Protein AF-A0A2D4IGM3-F1 (afdb_monomer_lite)

Foldseek 3Di:
DVVVVVVVVLVVLVVVCVVVVNDDPPVVPDDDPDPVVVVVVVVVVVVVVVVVVVVVVVVVVVVVVVVVVVVVVVVVVVVVVVVVVVVVVVVVVVCVDPDPPPVVVVVVVVVVVVVVVVVCVVCVVVVVVVVCVVVPVPPVDDPACLPPDDDDDPVLVVVCVVCVVVDPQDDCDDPNGGDVVSVVVSVVVVVVVVVVVVVVCVVVPDPPPPVVVVVVVVVVVVVVVVVVVVVCCCVPPVVVVVVVVVVVVVVVVQVVCCVPPVDGPVVCVVDPDVVDNDDPDDDPDDPPPDDPVVVCVDPCVVDPPDDPCPVVVPDDDDDPDDDDDDDDDDDDDDDDDDDDDDDDDDDDDDDDDDD

Structure (mmCIF, N/CA/C/O backbone):
data_AF-A0A2D4IGM3-F1
#
_entry.id   AF-A0A2D4IGM3-F1
#
loop_
_atom_site.group_PDB
_atom_site.id
_atom_site.type_symbol
_atom_site.label_atom_id
_atom_site.label_alt_id
_atom_site.label_comp_id
_atom_site.label_asym_id
_atom_site.label_entity_id
_atom_site.label_seq_id
_atom_site.pdbx_PDB_ins_code
_atom_site.Cartn_x
_atom_site.Cartn_y
_atom_site.Cartn_z
_atom_site.occupancy
_atom_site.B_iso_or_equiv
_atom_site.auth_seq_id
_atom_site.auth_comp_id
_atom_site.auth_asym_id
_atom_site.auth_atom_id
_atom_site.pdbx_PDB_model_num
ATOM 1 N N . MET A 1 1 ? -14.085 9.823 -35.226 1.00 62.06 1 MET A N 1
ATOM 2 C CA . MET A 1 1 ? -13.938 8.533 -34.509 1.00 62.06 1 MET A CA 1
ATOM 3 C C . MET A 1 1 ? -14.774 8.436 -33.231 1.00 62.06 1 MET A C 1
ATOM 5 O O . MET A 1 1 ? -15.522 7.478 -33.112 1.00 62.06 1 MET A O 1
ATOM 9 N N . PHE A 1 2 ? -14.721 9.407 -32.307 1.00 64.81 2 PHE A N 1
ATOM 10 C CA . PHE A 1 2 ? -15.458 9.357 -31.026 1.00 64.81 2 PHE A CA 1
ATOM 11 C C . PHE A 1 2 ? -16.975 9.109 -31.161 1.00 64.81 2 PHE A C 1
ATOM 13 O O . PHE A 1 2 ? -17.530 8.273 -30.458 1.00 64.81 2 PHE A O 1
ATOM 20 N N . HIS A 1 3 ? -17.645 9.767 -32.114 1.00 68.12 3 HIS A N 1
ATOM 21 C CA . HIS A 1 3 ? -19.082 9.565 -32.355 1.00 68.12 3 HIS A CA 1
ATOM 22 C C . HIS A 1 3 ? -19.428 8.153 -32.844 1.00 68.12 3 HIS A C 1
ATOM 24 O O . HIS A 1 3 ? -20.455 7.606 -32.454 1.00 68.12 3 HIS A O 1
ATOM 30 N N . PHE A 1 4 ? -18.551 7.551 -33.650 1.00 73.69 4 PHE A N 1
ATOM 31 C CA . PHE A 1 4 ? -18.719 6.184 -34.133 1.00 73.69 4 PHE A CA 1
ATOM 32 C C . PHE A 1 4 ? -18.502 5.173 -33.002 1.00 73.69 4 PHE A C 1
ATOM 34 O O . PHE A 1 4 ? -19.352 4.318 -32.781 1.00 73.69 4 PHE A O 1
ATOM 41 N N . ALA A 1 5 ? -17.435 5.336 -32.212 1.00 76.62 5 ALA A N 1
ATOM 42 C CA . ALA A 1 5 ? -17.184 4.504 -31.035 1.00 76.62 5 ALA A CA 1
ATOM 43 C C . ALA A 1 5 ? -18.335 4.592 -30.016 1.00 76.62 5 ALA A C 1
ATOM 45 O O . ALA A 1 5 ? -18.823 3.568 -29.545 1.00 76.62 5 ALA A O 1
ATOM 46 N N . ARG A 1 6 ? -18.842 5.803 -29.745 1.00 76.31 6 ARG A N 1
ATOM 47 C CA . ARG A 1 6 ? -20.019 6.015 -28.891 1.00 76.31 6 ARG A CA 1
ATOM 48 C C . ARG A 1 6 ? -21.252 5.300 -29.440 1.00 76.31 6 ARG A C 1
ATOM 50 O O . ARG A 1 6 ? -21.961 4.664 -28.671 1.00 76.31 6 ARG A O 1
ATOM 57 N N . TYR A 1 7 ? -21.510 5.393 -30.744 1.00 79.81 7 TYR A N 1
ATOM 58 C CA . TYR A 1 7 ? -22.647 4.721 -31.373 1.00 79.81 7 TYR A CA 1
ATOM 59 C C . TYR A 1 7 ? -22.551 3.194 -31.253 1.00 79.81 7 TYR A C 1
ATOM 61 O O . TYR A 1 7 ? -23.528 2.550 -30.880 1.00 79.81 7 TYR A O 1
ATOM 69 N N . VAL A 1 8 ? -21.369 2.622 -31.502 1.00 82.62 8 VAL A N 1
ATOM 70 C CA . VAL A 1 8 ? -21.124 1.176 -31.391 1.00 82.62 8 VAL A CA 1
ATOM 71 C C . VAL A 1 8 ? -21.308 0.695 -29.949 1.00 82.62 8 VAL A C 1
ATOM 73 O O . VAL A 1 8 ? -22.066 -0.244 -29.722 1.00 82.62 8 VAL A O 1
ATOM 76 N N . ILE A 1 9 ? -20.707 1.378 -28.968 1.00 79.56 9 ILE A N 1
ATOM 77 C CA . ILE A 1 9 ? -20.848 1.042 -27.539 1.00 79.56 9 ILE A CA 1
ATOM 78 C C . ILE A 1 9 ? -22.314 1.134 -27.101 1.00 79.56 9 ILE A C 1
ATOM 80 O O . ILE A 1 9 ? -22.830 0.234 -26.447 1.00 79.56 9 ILE A O 1
ATOM 84 N N . MET A 1 10 ? -23.018 2.191 -27.508 1.00 74.94 10 MET A N 1
ATOM 85 C CA . MET A 1 10 ? -24.421 2.392 -27.146 1.00 74.94 10 MET A CA 1
ATOM 86 C C . MET A 1 10 ? -25.341 1.346 -27.789 1.00 74.94 10 MET A C 1
ATOM 88 O O . MET A 1 10 ? -26.330 0.939 -27.182 1.00 74.94 10 MET A O 1
ATOM 92 N N . ARG A 1 11 ? -24.994 0.858 -28.988 1.00 77.94 11 ARG A N 1
ATOM 93 C CA . ARG A 1 11 ? -25.689 -0.255 -29.642 1.00 77.94 11 ARG A CA 1
ATOM 94 C C . ARG A 1 11 ? -25.462 -1.574 -28.904 1.00 77.94 11 ARG A C 1
ATOM 96 O O . ARG A 1 11 ? -26.433 -2.292 -28.709 1.00 77.94 11 ARG A O 1
ATOM 103 N N . HIS A 1 12 ? -24.238 -1.860 -28.456 1.00 77.75 12 HIS A N 1
ATOM 104 C CA . HIS A 1 12 ? -23.947 -3.056 -27.655 1.00 77.75 12 HIS A CA 1
ATOM 105 C C . HIS A 1 12 ? -24.696 -3.044 -26.321 1.00 77.75 12 HIS A C 1
ATOM 107 O O . HIS A 1 12 ? -25.452 -3.968 -26.047 1.00 77.75 12 HIS A O 1
ATOM 113 N N . ILE A 1 13 ? -24.620 -1.940 -25.571 1.00 72.94 13 ILE A N 1
ATOM 114 C CA . ILE A 1 13 ? -25.338 -1.790 -24.294 1.00 72.94 13 ILE A CA 1
ATOM 115 C C . ILE A 1 13 ? -26.852 -1.972 -24.481 1.00 72.94 13 ILE A C 1
ATOM 117 O O . ILE A 1 13 ? -27.499 -2.603 -23.652 1.00 72.94 13 ILE A O 1
ATOM 121 N N . LYS A 1 14 ? -27.422 -1.452 -25.578 1.00 71.38 14 LYS A N 1
ATOM 122 C CA . LYS A 1 14 ? -28.852 -1.599 -25.887 1.00 71.38 14 LYS A CA 1
ATOM 123 C C . LYS A 1 14 ? -29.249 -3.045 -26.205 1.00 71.38 14 LYS A C 1
ATOM 125 O O . LYS A 1 14 ? -30.362 -3.446 -25.878 1.00 71.38 14 LYS A O 1
ATOM 130 N N . VAL A 1 15 ? -28.372 -3.808 -26.858 1.00 74.12 15 VAL A N 1
ATOM 131 C CA . VAL A 1 15 ? -28.602 -5.226 -27.179 1.00 74.12 15 VAL A CA 1
ATOM 132 C C . VAL A 1 15 ? -28.498 -6.078 -25.911 1.00 74.12 15 VAL A C 1
ATOM 134 O O . VAL A 1 15 ? -29.391 -6.882 -25.650 1.00 74.12 15 VAL A O 1
ATOM 137 N N . ASP A 1 16 ? -27.490 -5.826 -25.076 1.00 68.19 16 ASP A N 1
ATOM 138 C CA . ASP A 1 16 ? -27.254 -6.574 -23.838 1.00 68.19 16 ASP A CA 1
ATOM 139 C C . ASP A 1 16 ? -28.332 -6.287 -22.775 1.00 68.19 16 ASP A C 1
ATOM 141 O O . ASP A 1 16 ? -28.795 -7.199 -22.087 1.00 68.19 16 ASP A O 1
ATOM 145 N N . SER A 1 17 ? -28.823 -5.042 -22.681 1.00 64.62 17 SER A N 1
ATOM 146 C CA . SER A 1 17 ? -29.914 -4.684 -21.761 1.00 64.62 17 SER A CA 1
ATOM 147 C C . SER A 1 17 ? -31.249 -5.332 -22.136 1.00 64.62 17 SER A C 1
ATOM 149 O O . SER A 1 17 ? -32.031 -5.677 -21.253 1.00 64.62 17 SER A O 1
ATOM 151 N N . LEU A 1 18 ? -31.508 -5.517 -23.440 1.00 60.75 18 LEU A N 1
ATOM 152 C CA . LEU A 1 18 ? -32.734 -6.160 -23.927 1.00 60.75 18 LEU A CA 1
ATOM 153 C C . LEU A 1 18 ? -32.769 -7.656 -23.572 1.00 60.75 18 LEU A C 1
ATOM 155 O O . LEU A 1 18 ? -33.844 -8.198 -23.340 1.00 60.75 18 LEU A O 1
ATOM 159 N N . GLY A 1 19 ? -31.600 -8.307 -23.517 1.00 57.59 19 GLY A N 1
ATOM 160 C CA . GLY A 1 19 ? -31.465 -9.717 -23.140 1.00 57.59 19 GLY A CA 1
ATOM 161 C C . GLY A 1 19 ? -31.467 -9.969 -21.628 1.00 57.59 19 GLY A C 1
ATOM 162 O O . GLY A 1 19 ? -31.901 -11.031 -21.194 1.00 57.59 19 GLY A O 1
ATOM 163 N N . ALA A 1 20 ? -31.019 -9.000 -20.821 1.00 57.50 20 ALA A N 1
ATOM 164 C CA . ALA A 1 20 ? -30.892 -9.135 -19.365 1.00 57.50 20 ALA A CA 1
ATOM 165 C C . ALA A 1 20 ? -32.084 -8.574 -18.557 1.00 57.50 20 ALA A C 1
ATOM 167 O O . ALA A 1 20 ? -32.082 -8.663 -17.331 1.00 57.50 20 ALA A O 1
ATOM 168 N N . GLY A 1 21 ? -33.086 -7.965 -19.207 1.00 51.16 21 GLY A N 1
ATOM 169 C CA . GLY A 1 21 ? -34.250 -7.365 -18.533 1.00 51.16 21 GLY A CA 1
ATOM 170 C C . GLY A 1 21 ? -33.927 -6.132 -17.674 1.00 51.16 21 GLY A C 1
ATOM 171 O O . GLY A 1 21 ? -34.769 -5.677 -16.901 1.00 51.16 21 GLY A O 1
ATOM 172 N N . ILE A 1 22 ? -32.715 -5.581 -17.793 1.00 56.69 22 ILE A N 1
ATOM 173 C CA . ILE A 1 22 ? -32.269 -4.403 -17.045 1.00 56.69 22 ILE A CA 1
ATOM 174 C C . ILE A 1 22 ? -32.778 -3.156 -17.784 1.00 56.69 22 ILE A C 1
ATOM 176 O O . ILE A 1 22 ? -32.460 -2.999 -18.967 1.00 56.69 22 ILE A O 1
ATOM 180 N N . PRO A 1 23 ? -33.539 -2.250 -17.134 1.00 55.09 23 PRO A N 1
ATOM 181 C CA . PRO A 1 23 ? -34.038 -1.041 -17.778 1.00 55.09 23 PRO A CA 1
ATOM 182 C C . PRO A 1 23 ? -32.878 -0.224 -18.347 1.00 55.09 23 PRO A C 1
ATOM 184 O O . PRO A 1 23 ? -32.001 0.238 -17.614 1.00 55.09 23 PRO A O 1
ATOM 187 N N . TYR A 1 24 ? -32.871 -0.050 -19.668 1.00 54.41 24 TYR A N 1
ATOM 188 C CA . TYR A 1 24 ? -31.928 0.831 -20.344 1.00 54.41 24 TYR A CA 1
ATOM 189 C C . TYR A 1 24 ? -32.101 2.251 -19.779 1.00 54.41 24 TYR A C 1
ATOM 191 O O . TYR A 1 24 ? -33.220 2.771 -19.810 1.00 54.41 24 TYR A O 1
ATOM 199 N N . PRO A 1 25 ? -31.049 2.916 -19.267 1.00 56.25 25 PRO A N 1
ATOM 200 C CA . PRO A 1 25 ? -31.191 4.274 -18.776 1.00 56.25 25 PRO A CA 1
ATOM 201 C C . PRO A 1 25 ? -31.368 5.210 -19.973 1.00 56.25 25 PRO A C 1
ATOM 203 O O . PRO A 1 25 ? -30.413 5.684 -20.588 1.00 56.25 25 PRO A O 1
ATOM 206 N N . GLU A 1 26 ? -32.626 5.503 -20.289 1.00 52.06 26 GLU A N 1
ATOM 207 C CA . GLU A 1 26 ? -33.077 6.443 -21.324 1.00 52.06 26 GLU A CA 1
ATOM 208 C C . GLU A 1 26 ? -32.420 7.837 -21.179 1.00 52.06 26 GLU A C 1
ATOM 210 O O . GLU A 1 26 ? -32.240 8.575 -22.150 1.00 52.06 26 GLU A O 1
ATOM 215 N N . ALA A 1 27 ? -31.918 8.138 -19.975 1.00 52.69 27 ALA A N 1
ATOM 216 C CA . ALA A 1 27 ? -31.116 9.308 -19.631 1.00 52.69 27 ALA A CA 1
ATOM 217 C C . ALA A 1 27 ? -29.786 9.450 -20.407 1.00 52.69 27 ALA A C 1
ATOM 219 O O . ALA A 1 27 ? -29.267 10.562 -20.514 1.00 52.69 27 ALA A O 1
ATOM 220 N N . VAL A 1 28 ? -29.221 8.372 -20.971 1.00 53.06 28 VAL A N 1
ATOM 221 C CA . VAL A 1 28 ? -27.950 8.430 -21.733 1.00 53.06 28 VAL A CA 1
ATOM 222 C C . VAL A 1 28 ? -28.138 9.079 -23.116 1.00 53.06 28 VAL A C 1
ATOM 224 O O . VAL A 1 28 ? -27.199 9.654 -23.675 1.00 53.06 28 VAL A O 1
ATOM 227 N N . ASN A 1 29 ? -29.366 9.051 -23.650 1.00 53.03 29 ASN A N 1
ATOM 228 C CA . ASN A 1 29 ? -29.723 9.695 -24.919 1.00 53.03 29 ASN A CA 1
ATOM 229 C C . ASN A 1 29 ? -30.287 11.112 -24.751 1.00 53.03 29 ASN A C 1
ATOM 231 O O . ASN A 1 29 ? -30.294 11.876 -25.717 1.00 53.03 29 ASN A O 1
ATOM 235 N N . SER A 1 30 ? -30.728 11.499 -23.551 1.00 57.22 30 SER A N 1
ATOM 236 C CA . SER A 1 30 ? -31.218 12.856 -23.316 1.00 57.22 30 SER A CA 1
ATOM 237 C C . SER A 1 30 ? -30.049 13.843 -23.278 1.00 57.22 30 SER A C 1
ATOM 239 O O . SER A 1 30 ? -29.277 13.886 -22.318 1.00 57.22 30 SER A O 1
ATOM 241 N N . ARG A 1 31 ? -29.904 14.653 -24.330 1.00 56.91 31 ARG A N 1
ATOM 242 C CA . ARG A 1 31 ? -29.034 15.834 -24.310 1.00 56.91 31 ARG A CA 1
ATOM 243 C C . ARG A 1 31 ? -29.640 16.791 -23.281 1.00 56.91 31 ARG A C 1
ATOM 245 O O . ARG A 1 31 ? -30.765 17.245 -23.474 1.00 56.91 31 ARG A O 1
ATOM 252 N N . SER A 1 32 ? -28.956 17.045 -22.164 1.00 56.88 32 SER A N 1
ATOM 253 C CA . SER A 1 32 ? -29.449 18.051 -21.223 1.00 56.88 32 SER A CA 1
ATOM 254 C C . SER A 1 32 ? -29.457 19.408 -21.933 1.00 56.88 32 SER A C 1
ATOM 256 O O . SER A 1 32 ? -28.454 19.745 -22.565 1.00 56.88 32 SER A O 1
ATOM 258 N N . PRO A 1 33 ? -30.560 20.172 -21.865 1.00 63.84 33 PRO A N 1
ATOM 259 C CA . PRO A 1 33 ? -30.668 21.449 -22.569 1.00 63.84 33 PRO A CA 1
ATOM 260 C C . PRO A 1 33 ? -29.653 22.482 -22.054 1.00 63.84 33 PRO A C 1
ATOM 262 O O . PRO A 1 33 ? -29.264 23.375 -22.796 1.00 63.84 33 PRO A O 1
ATOM 265 N N . ASP A 1 34 ? -29.180 22.314 -20.815 1.00 74.75 34 ASP A N 1
ATOM 266 C CA . ASP A 1 34 ? -28.175 23.159 -20.175 1.00 74.75 34 ASP A CA 1
ATOM 267 C C . ASP A 1 34 ? -26.810 22.448 -20.085 1.00 74.75 34 ASP A C 1
ATOM 269 O O . ASP A 1 34 ? -26.696 21.313 -19.596 1.00 74.75 34 ASP A O 1
ATOM 273 N N . LEU A 1 35 ? -25.770 23.136 -20.565 1.00 78.31 35 LEU A N 1
ATOM 274 C CA . LEU A 1 35 ? -24.373 22.702 -20.542 1.00 78.31 35 LEU A CA 1
ATOM 275 C C . LEU A 1 35 ? -23.869 22.535 -19.102 1.00 78.31 35 LEU A C 1
ATOM 277 O O . LEU A 1 35 ? -23.157 21.573 -18.812 1.00 78.31 35 LEU A O 1
ATOM 281 N N . ASN A 1 36 ? -24.288 23.412 -18.186 1.00 78.31 36 ASN A N 1
ATOM 282 C CA . ASN A 1 36 ? -23.868 23.357 -16.784 1.00 78.31 36 ASN A CA 1
ATOM 283 C C . ASN A 1 36 ? -24.428 22.115 -16.088 1.00 78.31 36 ASN A C 1
ATOM 285 O O . ASN A 1 36 ? -23.708 21.406 -15.382 1.00 78.31 36 ASN A O 1
ATOM 289 N N . MET A 1 37 ? -25.690 21.782 -16.365 1.00 78.56 37 MET A N 1
ATOM 290 C CA . MET A 1 37 ? -26.305 20.554 -15.870 1.00 78.56 37 MET A CA 1
ATOM 291 C C . MET A 1 37 ? -25.628 19.295 -16.441 1.00 78.56 37 MET A C 1
ATOM 293 O O . MET A 1 37 ? -25.507 18.294 -15.731 1.00 78.56 37 MET A O 1
ATOM 297 N N . ALA A 1 38 ? -25.147 19.332 -17.690 1.00 75.81 38 ALA A N 1
ATOM 298 C CA . ALA A 1 38 ? -24.379 18.232 -18.283 1.00 75.81 38 ALA A CA 1
ATOM 299 C C . ALA A 1 38 ? -23.055 18.006 -17.538 1.00 75.81 38 ALA A C 1
ATOM 301 O O . ALA A 1 38 ? -22.726 16.878 -17.169 1.00 75.81 38 ALA A O 1
ATOM 302 N N . VAL A 1 39 ? -22.316 19.091 -17.284 1.00 80.38 39 VAL A N 1
ATOM 303 C CA . VAL A 1 39 ? -21.029 19.055 -16.579 1.00 80.38 39 VAL A CA 1
ATOM 304 C C . VAL A 1 39 ? -21.211 18.558 -15.147 1.00 80.38 39 VAL A C 1
ATOM 306 O O . VAL A 1 39 ? -20.484 17.659 -14.727 1.00 80.38 39 VAL A O 1
ATOM 309 N N . ALA A 1 40 ? -22.222 19.052 -14.428 1.00 82.31 40 ALA A N 1
ATOM 310 C CA . ALA A 1 40 ? -22.529 18.596 -13.074 1.00 82.31 40 ALA A CA 1
ATOM 311 C C . ALA A 1 40 ? -22.865 17.093 -13.036 1.00 82.31 40 ALA A C 1
ATOM 313 O O . ALA A 1 40 ? -22.350 16.361 -12.190 1.00 82.31 40 ALA A O 1
ATOM 314 N N . LYS A 1 41 ? -23.662 16.593 -13.991 1.00 82.06 41 LYS A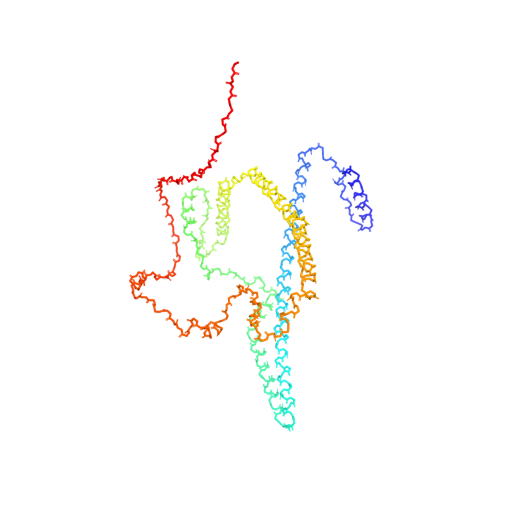 N 1
ATOM 315 C CA . LYS A 1 41 ? -23.964 15.154 -14.110 1.00 82.06 41 LYS A CA 1
ATOM 316 C C . LYS A 1 41 ? -22.708 14.321 -14.376 1.00 82.06 41 LYS A C 1
ATOM 318 O O . LYS A 1 41 ? -22.527 13.287 -13.734 1.00 82.06 41 LYS A O 1
ATOM 323 N N . CYS A 1 42 ? -21.826 14.776 -15.267 1.00 82.06 42 CYS A N 1
ATOM 324 C CA . CYS A 1 42 ? -20.549 14.111 -15.533 1.00 82.06 42 CYS A CA 1
ATOM 325 C C . CYS A 1 42 ? -19.647 14.088 -14.294 1.00 82.06 42 CYS A C 1
ATOM 327 O O . CYS A 1 42 ? -19.087 13.044 -13.975 1.00 82.06 42 CYS A O 1
ATOM 329 N N . GLN A 1 43 ? -19.546 15.195 -13.558 1.00 86.38 43 GLN A N 1
ATOM 330 C CA . GLN A 1 43 ? -18.765 15.258 -12.319 1.00 86.38 43 GLN A CA 1
ATOM 331 C C . GLN A 1 43 ? -19.314 14.309 -11.250 1.00 86.38 43 GLN A C 1
ATOM 333 O O . GLN A 1 43 ? -18.547 13.591 -10.616 1.00 86.38 43 GLN A O 1
ATOM 338 N N . VAL A 1 44 ? -20.637 14.236 -11.081 1.00 90.50 44 VAL A N 1
ATOM 339 C CA . VAL A 1 44 ? -21.264 13.286 -10.148 1.00 90.50 44 VAL A CA 1
ATOM 340 C C . VAL A 1 44 ? -20.995 11.839 -10.566 1.00 90.50 44 VAL A C 1
ATOM 342 O O . VAL A 1 44 ? -20.673 11.012 -9.714 1.00 90.50 44 VAL A O 1
ATOM 345 N N . ALA A 1 45 ? -21.085 11.524 -11.861 1.00 87.56 45 ALA A N 1
ATOM 346 C CA . ALA A 1 45 ? -20.776 10.191 -12.372 1.00 87.56 45 ALA A CA 1
ATOM 347 C C . ALA A 1 45 ? -19.298 9.820 -12.158 1.00 87.56 45 ALA A C 1
ATOM 349 O O . ALA A 1 45 ? -19.013 8.726 -11.676 1.00 87.56 45 ALA A O 1
ATOM 350 N N . LEU A 1 46 ? -18.371 10.744 -12.434 1.00 88.38 46 LEU A N 1
ATOM 351 C CA . LEU A 1 46 ? -16.937 10.558 -12.197 1.00 88.38 46 LEU A CA 1
ATOM 352 C C . LEU A 1 46 ? -16.621 10.375 -10.712 1.00 88.38 46 LEU A C 1
ATOM 354 O O . LEU A 1 46 ? -15.854 9.486 -10.357 1.00 88.38 46 LEU A O 1
ATOM 358 N N . ASN A 1 47 ? -17.248 11.161 -9.837 1.00 92.56 47 ASN A N 1
ATOM 359 C CA . ASN A 1 47 ? -17.067 11.033 -8.393 1.00 92.56 47 ASN A CA 1
ATOM 360 C C . ASN A 1 47 ? -17.586 9.684 -7.881 1.00 92.56 47 ASN A C 1
ATOM 362 O O . ASN A 1 47 ? -16.909 9.035 -7.088 1.00 92.56 47 ASN A O 1
ATOM 366 N N . ARG A 1 48 ? -18.749 9.224 -8.363 1.00 92.44 48 ARG A N 1
ATOM 367 C CA . ARG A 1 48 ? -19.278 7.890 -8.032 1.00 92.44 48 ARG A CA 1
ATOM 368 C C . ARG A 1 48 ? -18.357 6.780 -8.527 1.00 92.44 48 ARG A C 1
ATOM 370 O O . ARG A 1 48 ? -18.061 5.863 -7.771 1.00 92.44 48 ARG A O 1
ATOM 377 N N . PHE A 1 49 ? -17.873 6.888 -9.761 1.00 92.81 49 PHE A N 1
ATOM 378 C CA . PHE A 1 49 ? -16.933 5.927 -10.332 1.00 92.81 49 PHE A CA 1
ATOM 379 C C . PHE A 1 49 ? -15.624 5.871 -9.535 1.00 92.81 49 PHE A C 1
ATOM 381 O O . PHE A 1 49 ? -15.170 4.791 -9.174 1.00 92.81 49 PHE A O 1
ATOM 388 N N . SER A 1 50 ? -15.069 7.029 -9.175 1.00 92.38 50 SER A N 1
ATOM 389 C CA . SER A 1 50 ? -13.871 7.127 -8.336 1.00 92.38 50 SER A CA 1
ATOM 390 C C . SER A 1 50 ? -14.079 6.478 -6.963 1.00 92.38 50 SER A C 1
ATOM 392 O O . SER A 1 50 ? -13.246 5.696 -6.515 1.00 92.38 50 SER A O 1
ATOM 394 N N . GLN A 1 51 ? -15.229 6.711 -6.322 1.00 93.31 51 GLN A N 1
ATOM 395 C CA . GLN A 1 51 ? -15.572 6.060 -5.053 1.00 93.31 51 GLN A CA 1
ATOM 396 C C . GLN A 1 51 ? -15.699 4.537 -5.184 1.00 93.31 51 GLN A C 1
ATOM 398 O O . GLN A 1 51 ? -15.278 3.816 -4.281 1.00 93.31 51 GLN A O 1
ATOM 403 N N . CYS A 1 52 ? -16.275 4.035 -6.280 1.00 92.56 52 CYS A N 1
ATOM 404 C CA . CYS A 1 52 ? -16.335 2.599 -6.555 1.00 92.56 52 CYS A CA 1
ATOM 405 C C . CYS A 1 52 ? -14.930 2.007 -6.706 1.00 92.56 52 CYS A C 1
ATOM 407 O O . CYS A 1 52 ? -14.615 1.045 -6.011 1.00 92.56 52 CYS A O 1
ATOM 409 N N . LEU A 1 53 ? -14.069 2.631 -7.514 1.00 94.25 53 LEU A N 1
ATOM 410 C CA . LEU A 1 53 ? -12.686 2.184 -7.695 1.00 94.25 53 LEU A CA 1
ATOM 411 C C . LEU A 1 53 ? -11.896 2.177 -6.383 1.00 94.25 53 LEU A C 1
ATOM 413 O O . LEU A 1 53 ? -11.183 1.221 -6.108 1.00 94.25 53 LEU A O 1
ATOM 417 N N . GLN A 1 54 ? -12.045 3.204 -5.543 1.00 95.38 54 GLN A N 1
ATOM 418 C CA . GLN A 1 54 ? -11.378 3.256 -4.236 1.00 95.38 54 GLN A CA 1
ATOM 419 C C . GLN A 1 54 ? -11.827 2.123 -3.305 1.00 95.38 54 GLN A C 1
ATOM 421 O O . GLN A 1 54 ? -11.010 1.550 -2.588 1.00 95.38 54 GLN A O 1
ATOM 426 N N . LYS A 1 55 ? -13.124 1.787 -3.309 1.00 94.69 55 LYS A N 1
ATOM 427 C CA . LYS A 1 55 ? -13.648 0.660 -2.524 1.00 94.69 55 LYS A CA 1
ATOM 428 C C . LYS A 1 55 ? -13.118 -0.673 -3.039 1.00 94.69 55 LYS A C 1
ATOM 430 O O . LYS A 1 55 ? -12.745 -1.522 -2.235 1.00 94.69 55 LYS A O 1
ATOM 435 N N . GLU A 1 56 ? -13.085 -0.856 -4.355 1.00 94.31 56 GLU A N 1
ATOM 436 C CA . GLU A 1 56 ? -12.531 -2.061 -4.976 1.00 94.31 56 GLU A CA 1
ATOM 437 C C . GLU A 1 56 ? -11.039 -2.217 -4.679 1.00 94.31 56 GLU A C 1
ATOM 439 O O . GLU A 1 56 ? -10.620 -3.297 -4.270 1.00 94.31 56 GLU A O 1
ATOM 444 N N . ASP A 1 57 ? -10.254 -1.146 -4.788 1.00 96.19 57 ASP A N 1
ATOM 445 C CA . ASP A 1 57 ? -8.821 -1.159 -4.481 1.00 96.19 57 ASP A CA 1
ATOM 446 C C . ASP A 1 57 ? -8.556 -1.522 -3.013 1.00 96.19 57 ASP A C 1
ATOM 448 O O . ASP A 1 57 ? -7.729 -2.387 -2.716 1.00 96.19 57 ASP A O 1
ATOM 452 N N . LEU A 1 58 ? -9.342 -0.959 -2.087 1.00 96.69 58 LEU A N 1
ATOM 453 C CA . LEU A 1 58 ? -9.273 -1.318 -0.671 1.00 96.69 58 LEU A CA 1
ATOM 454 C C . LEU A 1 58 ? -9.591 -2.805 -0.448 1.00 96.69 58 LEU A C 1
ATOM 456 O O . LEU A 1 58 ? -8.853 -3.490 0.263 1.00 96.69 58 LEU A O 1
ATOM 460 N N . MET A 1 59 ? -10.637 -3.335 -1.092 1.00 97.19 59 MET A N 1
ATOM 461 C CA . MET A 1 59 ? -10.967 -4.763 -1.014 1.00 97.19 59 MET A CA 1
ATOM 462 C C . MET A 1 59 ? -9.849 -5.645 -1.582 1.00 97.19 59 MET A C 1
ATOM 464 O O . MET A 1 59 ? -9.489 -6.652 -0.969 1.00 97.19 59 MET A O 1
ATOM 468 N N . ILE A 1 60 ? -9.265 -5.273 -2.723 1.00 97.19 60 ILE A N 1
ATOM 469 C CA . ILE A 1 60 ? -8.141 -5.998 -3.330 1.00 97.19 60 ILE A CA 1
ATOM 470 C C . ILE A 1 60 ? -6.950 -6.011 -2.370 1.00 97.19 60 ILE A C 1
ATOM 472 O O . ILE A 1 60 ? -6.361 -7.069 -2.134 1.00 97.19 60 ILE A O 1
ATOM 476 N N . GLN A 1 61 ? -6.624 -4.870 -1.765 1.00 96.81 61 GLN A N 1
ATOM 477 C CA . GLN A 1 61 ? -5.522 -4.764 -0.818 1.00 96.81 61 GLN A CA 1
ATOM 478 C C . GLN A 1 61 ? -5.752 -5.637 0.427 1.00 96.81 61 GLN A C 1
ATOM 480 O O . GLN A 1 61 ? -4.830 -6.305 0.904 1.00 96.81 61 GLN A O 1
ATOM 485 N N . GLU A 1 62 ? -6.975 -5.675 0.957 1.00 96.44 62 GLU A N 1
ATOM 486 C CA . GLU A 1 62 ? -7.331 -6.559 2.069 1.00 96.44 62 GLU A CA 1
ATOM 487 C C . GLU A 1 62 ? -7.218 -8.040 1.697 1.00 96.44 62 GLU A C 1
ATOM 489 O O . GLU A 1 62 ? -6.671 -8.831 2.471 1.00 96.44 62 GLU A O 1
ATOM 494 N N . LEU A 1 63 ? -7.687 -8.425 0.508 1.00 97.25 63 LEU A N 1
ATOM 495 C CA . LEU A 1 63 ? -7.570 -9.795 0.009 1.00 97.25 63 LEU A CA 1
ATOM 496 C C . LEU A 1 63 ? -6.107 -10.202 -0.175 1.00 97.25 63 LEU A C 1
ATOM 498 O O . LEU A 1 63 ? -5.727 -11.302 0.225 1.00 97.25 63 LEU A O 1
ATOM 502 N N . GLN A 1 64 ? -5.263 -9.311 -0.694 1.00 97.31 64 GLN A N 1
ATOM 503 C CA . GLN A 1 64 ? -3.824 -9.549 -0.810 1.00 97.31 64 GLN A CA 1
ATOM 504 C C . GLN A 1 64 ? -3.163 -9.742 0.561 1.00 97.31 64 GLN A C 1
ATOM 506 O O . GLN A 1 64 ? -2.385 -10.682 0.743 1.00 97.31 64 GLN A O 1
ATOM 511 N N . LYS A 1 65 ? -3.506 -8.911 1.557 1.00 97.12 65 LYS A N 1
ATOM 512 C CA . LYS A 1 65 ? -3.018 -9.071 2.939 1.00 97.12 65 LYS A CA 1
ATOM 513 C C . LYS A 1 65 ? -3.439 -10.419 3.530 1.00 97.12 65 LYS A C 1
ATOM 515 O O . LYS A 1 65 ? -2.604 -11.118 4.105 1.00 97.12 65 LYS A O 1
ATOM 520 N N . LYS A 1 66 ? -4.705 -10.812 3.351 1.00 97.69 66 LYS A N 1
ATOM 521 C CA . LYS A 1 66 ? -5.226 -12.115 3.800 1.00 97.69 66 LYS A CA 1
ATOM 522 C C . LYS A 1 66 ? -4.512 -13.276 3.105 1.00 97.69 66 LYS A C 1
ATOM 524 O O . LYS A 1 66 ? -4.088 -14.211 3.777 1.00 97.69 66 LYS A O 1
ATOM 529 N N . ALA A 1 67 ? -4.302 -13.199 1.792 1.00 96.44 67 ALA A N 1
ATOM 530 C CA . ALA A 1 67 ? -3.583 -14.220 1.033 1.00 96.44 67 ALA A CA 1
ATOM 531 C C . ALA A 1 67 ? -2.135 -14.396 1.519 1.00 96.44 67 ALA A C 1
ATOM 533 O O . ALA A 1 67 ? -1.658 -15.525 1.668 1.00 96.44 67 ALA A O 1
ATOM 534 N N . LEU A 1 68 ? -1.442 -13.296 1.829 1.00 97.25 68 LEU A N 1
ATOM 535 C CA . LEU A 1 68 ? -0.091 -13.340 2.385 1.00 97.25 68 LEU A CA 1
ATOM 536 C C . LEU A 1 68 ? -0.072 -13.981 3.781 1.00 97.25 68 LEU A C 1
ATOM 538 O O . LEU A 1 68 ? 0.786 -14.822 4.059 1.00 97.25 68 LEU A O 1
ATOM 542 N N . LEU A 1 69 ? -1.044 -13.641 4.632 1.00 97.44 69 LEU A N 1
ATOM 543 C CA . LEU A 1 69 ? -1.196 -14.236 5.959 1.00 97.44 69 LEU A CA 1
ATOM 544 C C . LEU A 1 69 ? -1.459 -15.744 5.875 1.00 97.44 69 LEU A C 1
ATOM 546 O O . LEU A 1 69 ? -0.763 -16.517 6.534 1.00 97.44 69 LEU A O 1
ATOM 550 N N . PHE A 1 70 ? -2.384 -16.181 5.017 1.00 97.44 70 PHE A N 1
ATOM 551 C CA . PHE A 1 70 ? -2.638 -17.606 4.797 1.00 97.44 70 PHE A CA 1
ATOM 552 C C . PHE A 1 70 ? -1.412 -18.323 4.235 1.00 97.44 70 PHE A C 1
ATOM 554 O O . PHE A 1 70 ? -1.075 -19.412 4.686 1.00 97.44 70 PHE A O 1
ATOM 561 N N . THR A 1 71 ? -0.672 -17.701 3.318 1.00 97.56 71 THR A N 1
ATOM 562 C CA . THR A 1 71 ? 0.572 -18.281 2.788 1.00 97.56 71 THR A CA 1
ATOM 563 C C . THR A 1 71 ? 1.608 -18.503 3.893 1.00 97.56 71 THR A C 1
ATOM 565 O O . THR A 1 71 ? 2.294 -19.531 3.894 1.00 97.56 71 THR A O 1
ATOM 568 N N . LYS A 1 72 ? 1.710 -17.569 4.849 1.00 96.94 72 LYS A N 1
ATOM 569 C CA . LYS A 1 72 ? 2.559 -17.717 6.035 1.00 96.94 72 LYS A CA 1
ATOM 570 C C . LYS A 1 72 ? 2.067 -18.861 6.923 1.00 96.94 72 LYS A C 1
ATOM 572 O O . LYS A 1 72 ? 2.847 -19.759 7.206 1.00 96.94 72 LYS A O 1
ATOM 577 N N . GLN A 1 73 ? 0.777 -18.903 7.252 1.00 96.81 73 GLN A N 1
ATOM 578 C CA . GLN A 1 73 ? 0.198 -19.985 8.059 1.00 96.81 73 GLN A CA 1
ATOM 579 C C . GLN A 1 73 ? 0.402 -21.365 7.425 1.00 96.81 73 GLN A C 1
ATOM 581 O O . GLN A 1 73 ? 0.818 -22.295 8.104 1.00 96.81 73 GLN A O 1
ATOM 586 N N . ILE A 1 74 ? 0.187 -21.507 6.114 1.00 96.56 74 ILE A N 1
ATOM 587 C CA . ILE A 1 74 ? 0.427 -22.772 5.406 1.00 96.56 74 ILE A CA 1
ATOM 588 C C . ILE A 1 74 ? 1.918 -23.139 5.461 1.00 96.56 74 ILE A C 1
ATOM 590 O O . ILE A 1 74 ? 2.262 -24.310 5.596 1.00 96.56 74 ILE A O 1
ATOM 594 N N . ARG A 1 75 ? 2.834 -22.166 5.356 1.00 96.62 75 ARG A N 1
ATOM 595 C CA . ARG A 1 75 ? 4.276 -22.417 5.512 1.00 96.62 75 ARG A CA 1
ATOM 596 C C . ARG A 1 75 ? 4.613 -22.906 6.921 1.00 96.62 75 ARG A C 1
ATOM 598 O O . ARG A 1 75 ? 5.330 -23.897 7.033 1.00 96.62 75 ARG A O 1
ATOM 605 N N . ASP A 1 76 ? 4.077 -22.256 7.945 1.00 96.38 76 ASP A N 1
ATOM 606 C CA . ASP A 1 76 ? 4.317 -22.602 9.347 1.00 96.38 76 ASP A CA 1
ATOM 607 C C . ASP A 1 76 ? 3.739 -23.992 9.670 1.00 96.38 76 ASP A C 1
ATOM 609 O O . ASP A 1 76 ? 4.426 -24.827 10.255 1.00 96.38 76 ASP A O 1
ATOM 613 N N . LEU A 1 77 ? 2.531 -24.297 9.181 1.00 96.12 77 LEU A N 1
ATOM 614 C CA . LEU A 1 77 ? 1.918 -25.625 9.283 1.00 96.12 77 LEU A CA 1
ATOM 615 C C . LEU A 1 77 ? 2.724 -26.695 8.545 1.00 96.12 77 LEU A C 1
ATOM 617 O O . LEU A 1 77 ? 2.923 -27.779 9.081 1.00 96.12 77 LEU A O 1
ATOM 621 N N . ARG A 1 78 ? 3.240 -26.407 7.342 1.00 96.06 78 ARG A N 1
ATOM 622 C CA . ARG A 1 78 ? 4.136 -27.336 6.632 1.00 96.06 78 ARG A CA 1
ATOM 623 C C . ARG A 1 78 ? 5.402 -27.614 7.434 1.00 96.06 78 ARG A C 1
ATOM 625 O O . ARG A 1 78 ? 5.816 -28.764 7.506 1.00 96.06 78 ARG A O 1
ATOM 632 N N . TYR A 1 79 ? 5.995 -26.596 8.056 1.00 94.50 79 TYR A N 1
ATOM 633 C CA . TYR A 1 79 ? 7.161 -26.785 8.918 1.00 94.50 79 TY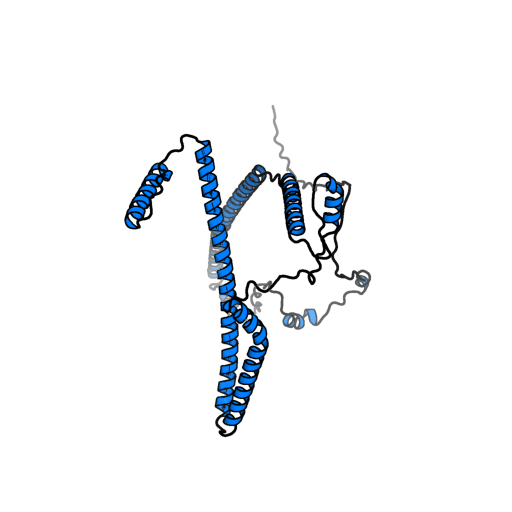R A CA 1
ATOM 634 C C . TYR A 1 79 ? 6.821 -27.628 10.157 1.00 94.50 79 TYR A C 1
ATOM 636 O O . TYR A 1 79 ? 7.552 -28.565 10.475 1.00 94.50 79 TYR A O 1
ATOM 644 N N . GLY A 1 80 ? 5.684 -27.351 10.806 1.00 94.06 80 GLY A N 1
ATOM 645 C CA . GLY A 1 80 ? 5.167 -28.150 11.919 1.00 94.06 80 GLY A CA 1
ATOM 646 C C . GLY A 1 80 ? 4.926 -29.611 11.533 1.00 94.06 80 GLY A C 1
ATOM 647 O O . GLY A 1 80 ? 5.372 -30.510 12.240 1.00 94.06 80 GLY A O 1
ATOM 648 N N . ASN A 1 81 ? 4.318 -29.859 10.370 1.00 91.94 81 ASN A N 1
ATOM 649 C CA . ASN A 1 81 ? 4.113 -31.208 9.841 1.00 91.94 81 ASN A CA 1
ATOM 650 C C . ASN A 1 81 ? 5.440 -31.912 9.548 1.00 91.94 81 ASN A C 1
ATOM 652 O O . ASN A 1 81 ? 5.602 -33.058 9.938 1.00 91.94 81 ASN A O 1
ATOM 656 N N . MET A 1 82 ? 6.427 -31.231 8.955 1.00 92.88 82 MET A N 1
ATOM 657 C CA . MET A 1 82 ? 7.757 -31.815 8.745 1.00 92.88 82 MET A CA 1
ATOM 658 C C . MET A 1 82 ? 8.454 -32.186 10.063 1.00 92.88 82 MET A C 1
ATOM 660 O O . MET A 1 82 ? 9.179 -33.181 10.108 1.00 92.88 82 MET A O 1
ATOM 664 N N . ASP A 1 83 ? 8.282 -31.401 11.133 1.00 92.62 83 ASP A N 1
ATOM 665 C CA . ASP A 1 83 ? 8.807 -31.751 12.460 1.00 92.62 83 ASP A CA 1
ATOM 666 C C . ASP A 1 83 ? 8.079 -32.967 13.050 1.00 92.62 83 ASP A C 1
ATOM 668 O O . ASP A 1 83 ? 8.723 -33.896 13.543 1.00 92.62 83 ASP A O 1
ATOM 672 N N . LEU A 1 84 ? 6.748 -33.005 12.945 1.00 91.88 84 LEU A N 1
ATOM 673 C CA . LEU A 1 84 ? 5.937 -34.142 13.378 1.00 91.88 84 LEU A CA 1
ATOM 674 C C . LEU A 1 84 ? 6.278 -35.417 12.601 1.00 91.88 84 LEU A C 1
ATOM 676 O O . LEU A 1 84 ? 6.494 -36.447 13.230 1.00 91.88 84 LEU A O 1
ATOM 680 N N . ASP A 1 85 ? 6.432 -35.350 11.280 1.00 90.81 85 ASP A N 1
ATOM 681 C CA . ASP A 1 85 ? 6.835 -36.480 10.438 1.00 90.81 85 ASP A CA 1
ATOM 682 C C . ASP A 1 85 ? 8.230 -36.989 10.819 1.00 90.81 85 ASP A C 1
ATOM 684 O O . ASP A 1 85 ? 8.446 -38.194 10.951 1.00 90.81 85 ASP A O 1
ATOM 688 N N . LYS A 1 86 ? 9.184 -36.089 11.102 1.00 91.94 86 LYS A N 1
ATOM 689 C CA . LYS A 1 86 ? 10.503 -36.475 11.638 1.00 91.94 86 LYS A CA 1
ATOM 690 C C . LYS A 1 86 ? 10.386 -37.169 12.995 1.00 91.94 86 LYS A C 1
ATOM 692 O O . LYS A 1 86 ? 11.134 -38.111 13.262 1.00 91.94 86 LYS A O 1
ATOM 697 N N . ARG A 1 87 ? 9.490 -36.712 13.876 1.00 88.62 87 ARG A N 1
ATOM 698 C CA . ARG A 1 87 ? 9.227 -37.364 15.171 1.00 88.62 87 ARG A CA 1
ATOM 699 C C . ARG A 1 87 ? 8.554 -38.719 14.987 1.00 88.62 87 ARG A C 1
ATOM 701 O O . ARG A 1 87 ? 8.939 -39.653 15.682 1.00 88.62 87 ARG A O 1
ATOM 708 N N . LEU A 1 88 ? 7.614 -38.841 14.051 1.00 87.81 88 LEU A N 1
ATOM 709 C CA . LEU A 1 88 ? 6.960 -40.099 13.702 1.00 87.81 88 LEU A CA 1
ATOM 710 C C . LEU A 1 88 ? 7.973 -41.099 13.157 1.00 87.81 88 LEU A C 1
ATOM 712 O O . LEU A 1 88 ? 8.059 -42.179 13.713 1.00 87.81 88 LEU A O 1
ATOM 716 N N . GLN A 1 89 ? 8.833 -40.723 12.208 1.00 86.31 89 GLN A N 1
ATOM 717 C CA . GLN A 1 89 ? 9.913 -41.596 11.729 1.00 86.31 89 GLN A CA 1
ATOM 718 C C . GLN A 1 89 ? 10.882 -42.005 12.849 1.00 86.31 89 GLN A C 1
ATOM 720 O O . GLN A 1 89 ? 11.362 -43.135 12.884 1.00 86.31 89 GLN A O 1
ATOM 725 N N . LYS A 1 90 ? 11.193 -41.101 13.791 1.00 84.31 90 LYS A N 1
ATOM 726 C CA . LYS A 1 90 ? 11.998 -41.441 14.979 1.00 84.31 90 LYS A CA 1
ATOM 727 C C . LYS A 1 90 ? 11.268 -42.400 15.919 1.00 84.31 90 LYS A C 1
ATOM 729 O O . LYS A 1 90 ? 11.937 -43.206 16.552 1.00 84.31 90 LYS A O 1
ATOM 734 N N . MET A 1 91 ? 9.948 -42.286 16.057 1.00 76.31 91 MET A N 1
ATOM 735 C CA . MET A 1 91 ? 9.138 -43.197 16.868 1.00 76.31 91 MET A CA 1
ATOM 736 C C . MET A 1 91 ? 8.916 -44.532 16.166 1.00 76.31 91 MET A C 1
ATOM 738 O O . MET A 1 91 ? 9.038 -45.545 16.823 1.00 76.31 91 MET A O 1
ATOM 742 N N . GLU A 1 92 ? 8.683 -44.567 14.859 1.00 73.56 92 GLU A N 1
ATOM 743 C CA . GLU A 1 92 ? 8.579 -45.788 14.054 1.00 73.56 92 GLU A CA 1
ATOM 744 C C . GLU A 1 92 ? 9.858 -46.624 14.181 1.00 73.56 92 GLU A C 1
ATOM 746 O O . GLU A 1 92 ? 9.791 -47.802 14.504 1.00 73.56 92 GLU A O 1
ATOM 751 N N . LYS A 1 93 ? 11.031 -45.976 14.136 1.00 67.81 93 LYS A N 1
ATOM 752 C CA . LYS A 1 93 ? 12.329 -46.602 14.456 1.00 67.81 93 LYS A CA 1
ATOM 753 C C . LYS A 1 93 ? 12.485 -47.064 15.915 1.00 67.81 93 LYS A C 1
ATOM 755 O O . LYS A 1 93 ? 13.424 -47.787 16.219 1.00 67.81 93 LYS A O 1
ATOM 760 N N . LYS A 1 94 ? 11.632 -46.599 16.833 1.00 61.97 94 LYS A N 1
ATOM 761 C CA . LYS A 1 94 ? 11.598 -46.989 18.258 1.00 61.97 94 LYS A CA 1
ATOM 762 C C . LYS A 1 94 ? 10.452 -47.958 18.584 1.00 61.97 94 LYS A C 1
ATOM 764 O O . LYS A 1 94 ? 10.427 -48.512 19.676 1.00 61.97 94 LYS A O 1
ATOM 769 N N . VAL A 1 95 ? 9.493 -48.145 17.676 1.00 54.66 95 VAL A N 1
ATOM 770 C CA . VAL A 1 95 ? 8.289 -48.973 17.866 1.00 54.66 95 VAL A CA 1
ATOM 771 C C . VAL A 1 95 ? 8.588 -50.467 17.691 1.00 54.66 95 VAL A C 1
ATOM 773 O O . VAL A 1 95 ? 7.769 -51.287 18.098 1.00 54.66 95 VAL A O 1
ATOM 776 N N . ASP A 1 96 ? 9.805 -50.830 17.270 1.00 51.75 96 ASP A N 1
ATOM 777 C CA . ASP A 1 96 ? 10.337 -52.198 17.389 1.00 51.75 96 ASP A CA 1
ATOM 778 C C . ASP A 1 96 ? 10.386 -52.719 18.849 1.00 51.75 96 ASP A C 1
ATOM 780 O O . ASP A 1 96 ? 10.618 -53.904 19.073 1.00 51.75 96 ASP A O 1
ATOM 784 N N . SER A 1 97 ? 10.102 -51.885 19.863 1.00 59.38 97 SER A N 1
ATOM 785 C CA . SER A 1 97 ? 9.855 -52.318 21.247 1.00 59.38 97 SER A CA 1
ATOM 786 C C . SER A 1 97 ? 8.424 -51.984 21.700 1.00 59.38 97 SER A C 1
ATOM 788 O O . SER A 1 97 ? 8.159 -50.959 22.335 1.00 59.38 97 SER A O 1
ATOM 790 N N . GLY A 1 98 ? 7.469 -52.841 21.341 1.00 54.25 98 GLY A N 1
ATOM 791 C CA . GLY A 1 98 ? 6.051 -52.668 21.649 1.00 54.25 98 GLY A CA 1
ATOM 792 C C . GLY A 1 98 ? 5.688 -53.005 23.097 1.00 54.25 98 GLY A C 1
ATOM 793 O O . GLY A 1 98 ? 5.475 -54.171 23.406 1.00 54.25 98 GLY A O 1
ATOM 794 N N . GLN A 1 99 ? 5.536 -51.987 23.959 1.00 56.72 99 GLN A N 1
ATOM 795 C CA . GLN A 1 99 ? 4.616 -52.053 25.118 1.00 56.72 99 GLN A CA 1
ATOM 796 C C . GLN A 1 99 ? 4.299 -50.707 25.813 1.00 56.72 99 GLN A C 1
ATOM 798 O O . GLN A 1 99 ? 3.306 -50.639 26.530 1.00 56.72 99 GLN A O 1
ATOM 803 N N . SER A 1 100 ? 5.040 -49.614 25.577 1.00 57.78 100 SER A N 1
ATOM 804 C CA . SER A 1 100 ? 4.838 -48.323 26.280 1.00 57.78 100 SER A CA 1
ATOM 805 C C . SER A 1 100 ? 3.828 -47.351 25.634 1.00 57.78 100 SER A C 1
ATOM 807 O O . SER A 1 100 ? 3.485 -46.328 26.218 1.00 57.78 100 SER A O 1
ATOM 809 N N . ASN A 1 101 ? 3.314 -47.647 24.435 1.00 64.25 101 ASN A N 1
ATOM 810 C CA . ASN A 1 101 ? 2.582 -46.665 23.616 1.00 64.25 101 ASN A CA 1
ATOM 811 C C . ASN A 1 101 ? 1.111 -46.440 24.010 1.00 64.25 101 ASN A C 1
ATOM 813 O O . ASN A 1 101 ? 0.490 -45.484 23.544 1.00 64.25 101 ASN A O 1
ATOM 817 N N . THR A 1 102 ? 0.498 -47.324 24.796 1.00 68.62 102 THR A N 1
ATOM 818 C CA . THR A 1 102 ? -0.939 -47.230 25.113 1.00 68.62 102 THR A CA 1
ATOM 819 C C . THR A 1 102 ? -1.211 -46.238 26.240 1.00 68.62 102 THR A C 1
ATOM 821 O O . THR A 1 102 ? -2.158 -45.459 26.146 1.00 68.62 102 THR A O 1
ATOM 824 N N . THR A 1 103 ? -0.355 -46.197 27.259 1.00 73.31 103 THR A N 1
ATOM 825 C CA . THR A 1 103 ? -0.477 -45.296 28.415 1.00 73.31 103 THR A CA 1
ATOM 826 C C . THR A 1 103 ? -0.182 -43.842 28.040 1.00 73.31 103 THR A C 1
ATOM 828 O O . THR A 1 103 ? -0.988 -42.962 28.337 1.00 73.31 103 THR A O 1
ATOM 831 N N . GLU A 1 104 ? 0.879 -43.589 27.268 1.00 78.38 104 GLU A N 1
ATOM 832 C CA . GLU A 1 104 ? 1.234 -42.241 26.789 1.00 78.38 104 GLU A CA 1
ATOM 833 C C . GLU A 1 104 ? 0.161 -41.630 25.868 1.00 78.38 104 GLU A C 1
ATOM 835 O O . GLU A 1 104 ? -0.066 -40.416 25.856 1.00 78.38 104 GLU A O 1
ATOM 840 N N . ARG A 1 105 ? -0.534 -42.462 25.077 1.00 76.31 105 ARG A N 1
ATOM 841 C CA . ARG A 1 105 ? -1.655 -42.013 24.233 1.00 76.31 105 ARG A CA 1
ATOM 842 C C . ARG A 1 105 ? -2.858 -41.596 25.071 1.00 76.31 105 ARG A C 1
ATOM 844 O O . ARG A 1 105 ? -3.499 -40.599 24.745 1.00 76.31 105 ARG A O 1
ATOM 851 N N . ILE A 1 106 ? -3.144 -42.327 26.146 1.00 85.25 106 ILE A N 1
ATOM 852 C CA . ILE A 1 106 ? -4.238 -42.007 27.069 1.00 85.25 106 ILE A CA 1
ATOM 853 C C . ILE A 1 106 ? -3.950 -40.689 27.800 1.00 85.25 106 ILE A C 1
ATOM 855 O O . ILE A 1 106 ? -4.840 -39.846 27.902 1.00 85.25 106 ILE A O 1
ATOM 859 N N . GLU A 1 107 ? -2.714 -40.461 28.248 1.00 87.75 107 GLU A N 1
ATOM 860 C CA . GLU A 1 107 ? -2.326 -39.200 28.895 1.00 87.75 107 GLU A CA 1
ATOM 861 C C . GLU A 1 107 ? -2.435 -37.993 27.958 1.00 87.75 107 GLU A C 1
ATOM 863 O O . GLU A 1 107 ? -2.976 -36.959 28.351 1.00 87.75 107 GLU A O 1
ATOM 868 N N . LYS A 1 108 ? -2.026 -38.127 26.690 1.00 89.06 108 LYS A N 1
ATOM 869 C CA . LYS A 1 108 ? -2.184 -37.053 25.692 1.00 89.06 108 LYS A CA 1
ATOM 870 C C . LYS A 1 108 ? -3.645 -36.689 25.447 1.00 89.06 108 LYS A C 1
ATOM 872 O O . LYS A 1 108 ? -3.966 -35.506 25.360 1.00 89.06 108 LYS A O 1
ATOM 877 N N . VAL A 1 109 ? -4.532 -37.682 25.359 1.00 93.00 109 VAL A N 1
ATOM 878 C CA . VAL A 1 109 ? -5.976 -37.441 25.197 1.00 93.00 109 VAL A CA 1
ATOM 879 C C . VAL A 1 109 ? -6.547 -36.728 26.422 1.00 93.00 109 VAL A C 1
ATOM 881 O O . VAL A 1 109 ? -7.319 -35.787 26.265 1.00 93.00 109 VAL A O 1
ATOM 884 N N . ARG A 1 110 ? -6.127 -37.111 27.635 1.00 92.75 110 ARG A N 1
ATOM 885 C CA . ARG A 1 110 ? -6.541 -36.430 28.873 1.00 92.75 110 ARG A CA 1
ATOM 886 C C . ARG A 1 110 ? -6.071 -34.977 28.919 1.00 92.75 110 ARG A C 1
ATOM 888 O O . ARG A 1 110 ? -6.855 -34.111 29.293 1.00 92.75 110 ARG A O 1
ATOM 895 N N . TYR A 1 111 ? -4.834 -34.708 28.504 1.00 93.44 111 TYR A N 1
ATOM 896 C CA . TYR A 1 111 ? -4.300 -33.349 28.423 1.00 93.44 111 TYR A CA 1
ATOM 897 C C . TYR A 1 111 ? -5.077 -32.488 27.416 1.00 93.44 111 TYR A C 1
ATOM 899 O O . TYR A 1 111 ? -5.553 -31.413 27.768 1.00 93.44 111 TYR A O 1
ATOM 907 N N . LEU A 1 112 ? -5.288 -32.991 26.194 1.00 94.81 112 LEU A N 1
ATOM 908 C CA . LEU A 1 112 ? -6.075 -32.299 25.166 1.00 94.81 112 LEU A CA 1
ATOM 909 C C . LEU A 1 112 ? -7.512 -32.028 25.632 1.00 94.81 112 LEU A C 1
ATOM 911 O O . LEU A 1 112 ? -8.033 -30.936 25.416 1.00 94.81 112 LEU A O 1
ATOM 915 N N . TRP A 1 113 ? -8.141 -32.994 26.308 1.00 94.19 113 TRP A N 1
ATOM 916 C CA . TRP A 1 113 ? -9.478 -32.826 26.876 1.00 94.19 113 TRP A CA 1
ATOM 917 C C . TRP A 1 113 ? -9.519 -31.742 27.958 1.00 94.19 113 TRP A C 1
ATOM 919 O O . TRP A 1 113 ? -10.442 -30.932 27.975 1.00 94.19 113 TRP A O 1
ATOM 929 N N . ALA A 1 114 ? -8.501 -31.672 28.821 1.00 93.81 114 ALA A N 1
ATOM 930 C CA . ALA A 1 114 ? -8.393 -30.618 29.827 1.00 93.81 114 ALA A CA 1
ATOM 931 C C . ALA A 1 114 ? -8.271 -29.225 29.187 1.00 93.81 114 ALA A C 1
ATOM 933 O O . ALA A 1 114 ? -8.981 -28.310 29.598 1.00 93.81 114 ALA A O 1
ATOM 934 N N . THR A 1 115 ? -7.462 -29.075 28.133 1.00 92.94 115 THR A N 1
ATOM 935 C CA . THR A 1 115 ? -7.339 -27.807 27.391 1.00 92.94 115 THR A CA 1
ATOM 936 C C . THR A 1 115 ? -8.658 -27.398 26.730 1.00 92.94 115 THR A C 1
ATOM 938 O O . THR A 1 115 ? -9.048 -26.231 26.764 1.00 92.94 115 THR A O 1
ATOM 941 N N . VAL A 1 116 ? -9.393 -28.352 26.152 1.00 93.88 116 VAL A N 1
ATOM 942 C CA . VAL A 1 116 ? -10.723 -28.079 25.584 1.00 93.88 116 VAL A CA 1
ATOM 943 C C . VAL A 1 116 ? -11.698 -27.637 26.678 1.00 93.88 116 VAL A C 1
ATOM 945 O O . VAL A 1 116 ? -12.420 -26.663 26.493 1.00 93.88 116 VAL A O 1
ATOM 948 N N . MET A 1 117 ? -11.686 -28.284 27.843 1.00 92.50 117 MET A N 1
ATOM 949 C CA . MET A 1 117 ? -12.542 -27.887 28.963 1.00 92.50 117 MET A CA 1
ATOM 950 C C . MET A 1 117 ? -12.198 -26.494 29.506 1.00 92.50 117 MET A C 1
ATOM 952 O O . MET A 1 117 ? -13.108 -25.724 29.789 1.00 92.50 117 MET A O 1
ATOM 956 N N . GLU A 1 118 ? -10.916 -26.140 29.603 1.00 91.94 118 GLU A N 1
ATOM 957 C CA . GLU A 1 118 ? -10.465 -24.813 30.048 1.00 91.94 118 GLU A CA 1
ATOM 958 C C . GLU A 1 118 ? -10.872 -23.699 29.070 1.00 91.94 118 GLU A C 1
ATOM 960 O O . GLU A 1 118 ? -11.326 -22.629 29.472 1.00 91.94 118 GLU A O 1
ATOM 965 N N . THR A 1 119 ? -10.779 -23.957 27.764 1.00 89.44 119 THR A N 1
ATOM 966 C CA . THR A 1 119 ? -11.253 -22.994 26.756 1.00 89.44 119 THR A CA 1
ATOM 967 C C . THR A 1 119 ? -12.776 -22.854 26.769 1.00 89.44 119 THR A C 1
ATOM 969 O O . THR A 1 119 ? -13.287 -21.744 26.627 1.00 89.44 119 THR A O 1
ATOM 972 N N . LEU A 1 120 ? -13.516 -23.940 27.014 1.00 85.25 120 LEU A N 1
ATOM 973 C CA . LEU A 1 120 ? -14.971 -23.893 27.176 1.00 85.25 120 LEU A CA 1
ATOM 974 C C . LEU A 1 120 ? -15.398 -23.113 28.427 1.00 85.25 120 LEU A C 1
ATOM 976 O O . LEU A 1 120 ? -16.355 -22.344 28.351 1.00 85.25 120 LEU A O 1
ATOM 980 N N . THR A 1 121 ? -14.697 -23.255 29.556 1.00 87.00 121 THR A N 1
ATOM 981 C CA . THR A 1 121 ? -15.002 -22.476 30.769 1.00 87.00 121 THR A CA 1
ATOM 982 C C . THR A 1 121 ? -14.627 -21.004 30.617 1.00 87.00 121 THR A C 1
ATOM 984 O O . THR A 1 121 ? -15.363 -20.144 31.098 1.00 87.00 121 THR A O 1
ATOM 987 N N . PHE A 1 122 ? -13.539 -20.688 29.909 1.00 88.50 122 PHE A N 1
ATOM 988 C CA . PHE A 1 122 ? -13.175 -19.308 29.582 1.00 88.50 122 PHE A CA 1
ATOM 989 C C . PHE A 1 122 ? -14.251 -18.619 28.725 1.00 88.50 122 PHE A C 1
ATOM 991 O O . PHE A 1 122 ? -14.675 -17.505 29.034 1.00 88.50 122 PHE A O 1
ATOM 998 N N . LEU A 1 123 ? -14.747 -19.306 27.691 1.00 87.69 123 LEU A N 1
ATOM 999 C CA . LEU A 1 123 ? -15.760 -18.784 26.764 1.00 87.69 123 LEU A CA 1
ATOM 1000 C C . LEU A 1 123 ? -17.191 -18.801 27.324 1.00 87.69 123 LEU A C 1
ATOM 1002 O O . LEU A 1 123 ? -18.102 -18.260 26.698 1.00 87.69 123 LEU A O 1
ATOM 1006 N N . GLN A 1 124 ? -17.414 -19.384 28.504 1.00 89.38 124 GLN A N 1
ATOM 1007 C CA . GLN A 1 124 ? -18.726 -19.478 29.149 1.00 89.38 124 GLN A CA 1
ATOM 1008 C C . GLN A 1 124 ? -19.404 -18.101 29.296 1.00 89.38 124 GLN A C 1
ATOM 1010 O O . GLN A 1 124 ? -20.589 -17.969 29.001 1.00 89.38 124 GLN A O 1
ATOM 1015 N N . LYS A 1 125 ? -18.644 -17.060 29.667 1.00 82.62 125 LYS A N 1
ATOM 1016 C CA . LYS A 1 125 ? -19.165 -15.689 29.829 1.00 82.62 125 LYS A CA 1
ATOM 1017 C C . LYS A 1 125 ? -19.615 -15.071 28.505 1.00 82.62 125 LYS A C 1
ATOM 1019 O O . LYS A 1 125 ? -20.660 -14.434 28.442 1.00 82.62 125 LYS A O 1
ATOM 1024 N N . GLU A 1 126 ? -18.846 -15.269 27.436 1.00 82.50 126 GLU A N 1
ATOM 1025 C CA . GLU A 1 126 ? -19.210 -14.786 26.097 1.00 82.50 126 GLU A CA 1
ATOM 1026 C C . GLU A 1 126 ? -20.417 -15.552 25.550 1.00 82.50 126 GLU A C 1
ATOM 1028 O O . GLU A 1 126 ? -21.319 -14.960 24.957 1.00 82.50 126 GLU A O 1
ATOM 1033 N N . ARG A 1 127 ? -20.481 -16.863 25.816 1.00 83.31 127 ARG A N 1
ATOM 1034 C CA . ARG A 1 127 ? -21.636 -17.693 25.479 1.00 83.31 127 ARG A CA 1
ATOM 1035 C C . ARG A 1 127 ? -22.898 -17.204 26.177 1.00 83.31 127 ARG A C 1
ATOM 1037 O O . ARG A 1 127 ? -23.923 -17.130 25.520 1.00 83.31 127 ARG A O 1
ATOM 1044 N N . GLU A 1 128 ? -22.836 -16.845 27.457 1.00 80.69 128 GLU A N 1
ATOM 1045 C CA . GLU A 1 128 ? -23.969 -16.284 28.208 1.00 80.69 128 GLU A CA 1
ATOM 1046 C C . GLU A 1 128 ? -24.448 -14.942 27.634 1.00 80.69 128 GLU A C 1
ATOM 1048 O O . GLU A 1 128 ? -25.655 -14.705 27.557 1.00 80.69 128 GLU A O 1
ATOM 1053 N N . VAL A 1 129 ? -23.529 -14.092 27.163 1.00 78.69 129 VAL A N 1
ATOM 1054 C CA . VAL A 1 129 ? -23.864 -12.839 26.464 1.00 78.69 129 VAL A CA 1
ATOM 1055 C C . VAL A 1 129 ? -24.584 -13.130 25.145 1.00 78.69 129 VAL A C 1
ATOM 1057 O O . VAL A 1 129 ? -25.649 -12.569 24.892 1.00 78.69 129 VAL A O 1
ATOM 1060 N N . VAL A 1 130 ? -24.055 -14.044 24.327 1.00 80.94 130 VAL A N 1
ATOM 1061 C CA . VAL A 1 130 ? -24.691 -14.451 23.063 1.00 80.94 130 VAL A CA 1
ATOM 1062 C C . VAL A 1 130 ? -26.050 -15.106 23.320 1.00 80.94 130 VAL A C 1
ATOM 1064 O O . VAL A 1 130 ? -27.022 -14.766 22.652 1.00 80.94 130 VAL A O 1
ATOM 1067 N N . ASP A 1 131 ? -26.158 -15.972 24.327 1.00 81.12 131 ASP A N 1
ATOM 1068 C CA . ASP A 1 131 ? -27.417 -16.597 24.744 1.00 81.12 131 ASP A CA 1
ATOM 1069 C C . ASP A 1 131 ? -28.445 -15.548 25.189 1.00 81.12 131 ASP A C 1
ATOM 1071 O O . ASP A 1 131 ? -29.630 -15.695 24.905 1.00 81.12 131 ASP A O 1
ATOM 1075 N N . SER A 1 132 ? -28.014 -14.479 25.863 1.00 73.06 132 SER A N 1
ATOM 1076 C CA . SER A 1 132 ? -28.890 -13.387 26.309 1.00 73.06 132 SER A CA 1
ATOM 1077 C C . SER A 1 132 ? -29.420 -12.560 25.134 1.00 73.06 132 SER A C 1
ATOM 1079 O O . SER A 1 132 ? -30.601 -12.200 25.119 1.00 73.06 132 SER A O 1
ATOM 1081 N N . VAL A 1 133 ? -28.585 -12.335 24.112 1.00 74.38 133 VAL A N 1
ATOM 1082 C CA . VAL A 1 133 ? -28.970 -11.683 22.849 1.00 74.38 133 VAL A CA 1
ATOM 1083 C C . VAL A 1 133 ? -29.926 -12.566 22.042 1.00 74.38 133 VAL A C 1
ATOM 1085 O O . VAL A 1 133 ? -30.957 -12.086 21.579 1.00 74.38 133 VAL A O 1
ATOM 1088 N N . VAL A 1 134 ? -29.640 -13.867 21.925 1.00 77.94 134 VAL A N 1
ATOM 1089 C CA . VAL A 1 134 ? -30.494 -14.839 21.214 1.00 77.94 134 VAL A CA 1
ATOM 1090 C C . VAL A 1 134 ? -31.844 -15.021 21.915 1.00 77.94 134 VAL A C 1
ATOM 1092 O O . VAL A 1 134 ? -32.865 -15.168 21.249 1.00 77.94 134 VAL A O 1
ATOM 1095 N N . LYS A 1 135 ? -31.878 -14.953 23.252 1.00 78.88 135 LYS A N 1
ATOM 1096 C CA . LYS A 1 135 ? -33.113 -14.983 24.055 1.00 78.88 135 LYS A CA 1
ATOM 1097 C C . LYS A 1 135 ? -33.884 -13.655 24.046 1.00 78.88 135 LYS A C 1
ATOM 1099 O O . LYS A 1 135 ? -34.933 -13.580 24.676 1.00 78.88 135 LYS A O 1
ATOM 1104 N N . GLY A 1 136 ? -33.388 -12.621 23.360 1.00 68.69 136 GLY A N 1
ATOM 1105 C CA . GLY A 1 136 ? -34.102 -11.356 23.176 1.00 68.69 136 GLY A CA 1
ATOM 1106 C C . GLY A 1 136 ? -34.074 -10.402 24.375 1.00 68.69 136 GLY A C 1
ATOM 1107 O O . GLY A 1 136 ? -34.895 -9.496 24.430 1.00 68.69 136 GLY A O 1
ATOM 1108 N N . HIS A 1 137 ? -33.129 -10.535 25.315 1.00 62.69 137 HIS A N 1
ATOM 1109 C CA . HIS A 1 137 ? -33.006 -9.631 26.479 1.00 62.69 137 HIS A CA 1
ATOM 1110 C C . HIS A 1 137 ? -32.327 -8.287 26.140 1.00 62.69 137 HIS A C 1
ATOM 1112 O O . HIS A 1 137 ? -31.739 -7.647 27.008 1.00 62.69 137 HIS A O 1
ATOM 1118 N N . VAL A 1 138 ? -32.377 -7.853 24.878 1.00 59.41 138 VAL A N 1
ATOM 1119 C CA . VAL A 1 138 ? -31.647 -6.674 24.375 1.00 59.41 138 VAL A CA 1
ATOM 1120 C C . VAL A 1 138 ? -32.149 -5.372 25.022 1.00 59.41 138 VAL A C 1
ATOM 1122 O O . VAL A 1 138 ? -31.361 -4.453 25.225 1.00 59.41 138 VAL A O 1
ATOM 1125 N N . ASP A 1 139 ? -33.415 -5.338 25.452 1.00 60.72 139 ASP A N 1
ATOM 1126 C CA . ASP A 1 139 ? -34.074 -4.143 26.002 1.00 60.72 139 ASP A CA 1
ATOM 1127 C C . ASP A 1 139 ? -33.941 -3.986 27.535 1.00 60.72 139 ASP A C 1
ATOM 1129 O O . ASP A 1 139 ? -34.413 -3.002 28.102 1.00 60.72 139 ASP A O 1
ATOM 1133 N N . LEU A 1 140 ? -33.306 -4.941 28.231 1.00 58.91 140 LEU A N 1
ATOM 1134 C CA . LEU A 1 140 ? -33.167 -4.947 29.701 1.00 58.91 140 LEU A CA 1
ATOM 1135 C C . LEU A 1 140 ? -31.838 -4.368 30.208 1.00 58.91 140 LEU A C 1
ATOM 1137 O O . LEU A 1 140 ? -31.673 -4.171 31.412 1.00 58.91 140 LEU A O 1
ATOM 1141 N N . TYR A 1 141 ? -30.888 -4.089 29.314 1.00 58.56 141 TYR A N 1
ATOM 1142 C CA . TYR A 1 141 ? -29.578 -3.557 29.682 1.00 58.56 141 TYR A CA 1
ATOM 1143 C C . TYR A 1 141 ? -29.528 -2.048 29.440 1.00 58.56 141 TYR A C 1
ATOM 1145 O O . TYR A 1 141 ? -29.278 -1.575 28.333 1.00 58.56 141 TYR A O 1
ATOM 1153 N N . THR A 1 142 ? -29.736 -1.270 30.500 1.00 57.31 142 THR A N 1
ATOM 1154 C CA . THR A 1 142 ? -29.420 0.161 30.504 1.00 57.31 142 THR A CA 1
ATOM 1155 C C . THR A 1 142 ? -27.905 0.346 30.520 1.00 57.31 142 THR A C 1
ATOM 1157 O O . THR A 1 142 ? -27.239 -0.076 31.466 1.00 57.31 142 THR A O 1
ATOM 1160 N N . LEU A 1 143 ? -27.359 0.982 29.480 1.00 58.62 143 LEU A N 1
ATOM 1161 C CA . LEU A 1 143 ? -25.974 1.457 29.454 1.00 58.62 143 LEU A CA 1
ATOM 1162 C C . LEU A 1 143 ? -25.790 2.524 30.539 1.00 58.62 143 LEU A C 1
ATOM 1164 O O . LEU A 1 143 ? -26.127 3.689 30.339 1.00 58.62 143 LEU A O 1
ATOM 1168 N N . ASP A 1 144 ? -25.270 2.112 31.691 1.00 61.19 144 ASP A N 1
ATOM 1169 C CA . ASP A 1 144 ? -24.884 3.030 32.752 1.00 61.19 144 ASP A CA 1
ATOM 1170 C C . ASP A 1 144 ? -23.459 3.546 32.498 1.00 61.19 144 ASP A C 1
ATOM 1172 O O . ASP A 1 144 ? -22.481 2.798 32.546 1.00 61.19 144 ASP A O 1
ATOM 1176 N N . GLY A 1 145 ? -23.344 4.836 32.174 1.00 59.03 145 GLY A N 1
ATOM 1177 C CA . GLY A 1 145 ? -22.080 5.507 31.849 1.00 59.03 145 GLY A CA 1
ATOM 1178 C C . GLY A 1 145 ? -21.199 5.822 33.062 1.00 59.03 145 GLY A C 1
ATOM 1179 O O . GLY A 1 145 ? -20.138 6.419 32.897 1.00 59.03 145 GLY A O 1
ATOM 1180 N N . THR A 1 146 ? -21.611 5.430 34.272 1.00 60.06 146 THR A N 1
ATOM 1181 C CA . THR A 1 146 ? -20.953 5.766 35.549 1.00 60.06 146 THR A CA 1
ATOM 1182 C C . THR A 1 146 ? -19.501 5.273 35.645 1.00 60.06 146 THR A C 1
ATOM 1184 O O . THR A 1 146 ? -18.706 5.828 36.399 1.00 60.06 146 THR A O 1
ATOM 1187 N N . SER A 1 147 ? -19.117 4.258 34.863 1.00 58.91 147 SER A N 1
ATOM 1188 C CA . SER A 1 147 ? -17.753 3.708 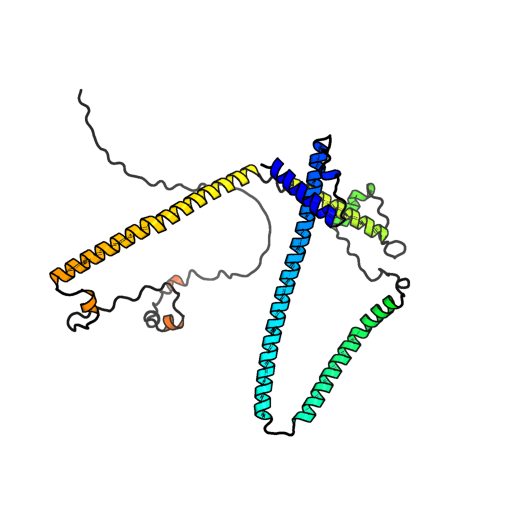34.838 1.00 58.91 147 SER A CA 1
ATOM 1189 C C . SER A 1 147 ? -16.823 4.348 33.798 1.00 58.91 147 SER A C 1
ATOM 1191 O O . SER A 1 147 ? -15.632 4.032 33.775 1.00 58.91 147 SER A O 1
ATOM 1193 N N . VAL A 1 148 ? -17.326 5.248 32.942 1.00 62.66 148 VAL A N 1
ATOM 1194 C CA . VAL A 1 148 ? -16.543 5.853 31.856 1.00 62.66 148 VAL A CA 1
ATOM 1195 C C . VAL A 1 148 ? -16.143 7.277 32.231 1.00 62.66 148 VAL A C 1
ATOM 1197 O O . VAL A 1 148 ? -16.941 8.209 32.170 1.00 62.66 148 VAL A O 1
ATOM 1200 N N . SER A 1 149 ? -14.871 7.468 32.582 1.00 56.66 149 SER A N 1
ATOM 1201 C CA . SER A 1 149 ? -14.301 8.800 32.779 1.00 56.66 149 SER A CA 1
ATOM 1202 C C . SER A 1 149 ? -14.047 9.470 31.425 1.00 56.66 149 SER A C 1
ATOM 1204 O O . SER A 1 149 ? -13.096 9.161 30.708 1.00 56.66 149 SER A O 1
ATOM 1206 N N . VAL A 1 150 ? -14.916 10.408 31.045 1.00 63.38 150 VAL A N 1
ATOM 1207 C CA . VAL A 1 150 ? -14.720 11.214 29.833 1.00 63.38 150 VAL A CA 1
ATOM 1208 C C . VAL A 1 150 ? -13.725 12.332 30.140 1.00 63.38 150 VAL A C 1
ATOM 1210 O O . VAL A 1 150 ? -14.050 13.302 30.824 1.00 63.38 150 VAL A O 1
ATOM 1213 N N . SER A 1 151 ? -12.500 12.214 29.627 1.00 67.06 151 SER A N 1
ATOM 1214 C CA . SER A 1 151 ? -11.509 13.288 29.675 1.00 67.06 151 SER A CA 1
ATOM 1215 C C . SER A 1 151 ? -11.707 14.227 28.485 1.00 67.06 151 SER A C 1
ATOM 1217 O O . SER A 1 151 ? -11.406 13.901 27.339 1.00 67.06 151 SER A O 1
ATOM 1219 N N . ILE A 1 152 ? -12.247 15.417 28.747 1.00 70.38 152 ILE A N 1
ATOM 1220 C CA . ILE A 1 152 ? -12.381 16.458 27.724 1.00 70.38 152 ILE A CA 1
ATOM 1221 C C . ILE A 1 152 ? -11.024 17.167 27.584 1.00 70.38 152 ILE A C 1
ATOM 1223 O O . ILE A 1 152 ? -10.516 17.698 28.575 1.00 70.38 152 ILE A O 1
ATOM 1227 N N . PRO A 1 153 ? -10.421 17.217 26.381 1.00 74.56 153 PRO A N 1
ATOM 1228 C CA . PRO A 1 153 ? -9.176 17.942 26.162 1.00 74.56 153 PRO A CA 1
ATOM 1229 C C . PRO A 1 153 ? -9.289 19.423 26.556 1.00 74.56 153 PRO A C 1
ATOM 1231 O O . PRO A 1 153 ? -10.139 20.155 26.048 1.00 74.56 153 PRO A O 1
ATOM 1234 N N . GLN A 1 154 ? -8.372 19.889 27.405 1.00 68.88 154 GLN A N 1
ATOM 1235 C CA . GLN A 1 154 ? -8.292 21.269 27.901 1.00 68.88 154 GLN A CA 1
ATOM 1236 C C . GLN A 1 154 ? -8.378 22.379 26.824 1.00 68.88 154 GLN A C 1
ATOM 1238 O O . GLN A 1 154 ? -9.054 23.379 27.075 1.00 68.88 154 GLN A O 1
ATOM 1243 N N . PRO A 1 155 ? -7.785 22.248 25.615 1.00 69.12 155 PRO A N 1
ATOM 1244 C CA . PRO A 1 155 ? -7.928 23.279 24.582 1.00 69.12 155 PRO A CA 1
ATOM 1245 C C . PRO A 1 155 ? -9.352 23.389 24.019 1.00 69.12 155 PRO A C 1
ATOM 1247 O O . PRO A 1 155 ? -9.735 24.464 23.560 1.00 69.12 155 PRO A O 1
ATOM 1250 N N . LEU A 1 156 ? -10.151 22.316 24.065 1.00 65.81 156 LEU A N 1
ATOM 1251 C CA . LEU A 1 156 ? -11.569 22.379 23.703 1.00 65.81 156 LEU A CA 1
ATOM 1252 C C . LEU A 1 156 ? -12.362 23.114 24.781 1.00 65.81 156 LEU A C 1
ATOM 1254 O O . LEU A 1 156 ? -13.162 23.979 24.443 1.00 65.81 156 LEU A O 1
ATOM 1258 N N . LEU A 1 157 ? -12.079 22.844 26.059 1.00 70.06 157 LEU A N 1
ATOM 1259 C CA . LEU A 1 157 ? -12.723 23.540 27.173 1.00 70.06 157 LEU A CA 1
ATOM 1260 C C . LEU A 1 157 ? -12.470 25.054 27.111 1.00 70.06 157 LEU A 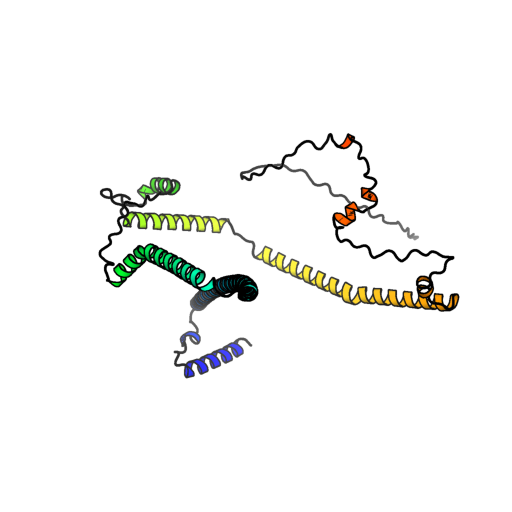C 1
ATOM 1262 O O . LEU A 1 157 ? -13.415 25.831 27.145 1.00 70.06 157 LEU A O 1
ATOM 1266 N N . GLN A 1 158 ? -11.217 25.473 26.904 1.00 72.12 158 GLN A N 1
ATOM 1267 C CA . GLN A 1 158 ? -10.854 26.893 26.793 1.00 72.12 158 GLN A CA 1
ATOM 1268 C C . GLN A 1 158 ? -11.475 27.589 25.573 1.00 72.12 158 GLN A C 1
ATOM 1270 O O . GLN A 1 158 ? -11.777 28.781 25.627 1.00 72.12 158 GLN A O 1
ATOM 1275 N N . LYS A 1 159 ? -11.636 26.879 24.448 1.00 68.19 159 LYS A N 1
ATOM 1276 C CA . LYS A 1 159 ? -12.295 27.428 23.253 1.00 68.19 159 LYS A CA 1
ATOM 1277 C C . LYS A 1 159 ? -13.804 27.557 23.463 1.00 68.19 159 LYS A C 1
ATOM 1279 O O . LYS A 1 159 ? -14.358 28.598 23.131 1.00 68.19 159 LYS A O 1
ATOM 1284 N N . VAL A 1 160 ? -14.440 26.556 24.072 1.00 66.38 160 VAL A N 1
ATOM 1285 C CA . VAL A 1 160 ? -15.869 26.594 24.414 1.00 66.38 160 VAL A CA 1
ATOM 1286 C C . VAL A 1 160 ? -16.156 27.686 25.443 1.00 66.38 160 VAL A C 1
ATOM 1288 O O . VAL A 1 160 ? -17.103 28.435 25.249 1.00 66.38 160 VAL A O 1
ATOM 1291 N N . GLU A 1 161 ? -15.312 27.850 26.466 1.00 68.44 161 GLU A N 1
ATOM 1292 C CA . GLU A 1 161 ? -15.426 28.910 27.481 1.00 68.44 161 GLU A CA 1
ATOM 1293 C C . GLU A 1 161 ? -15.374 30.316 26.855 1.00 68.44 161 GLU A C 1
ATOM 1295 O O . GLU A 1 161 ? -16.201 31.180 27.148 1.00 68.44 161 GLU A O 1
ATOM 1300 N N . LYS A 1 162 ? -14.460 30.529 25.898 1.00 71.88 162 LYS A N 1
ATOM 1301 C CA . LYS A 1 162 ? -14.357 31.787 25.136 1.00 71.88 162 LYS A CA 1
ATOM 1302 C C . LYS A 1 162 ? -15.549 32.041 24.212 1.00 71.88 162 LYS A C 1
ATOM 1304 O O . LYS A 1 162 ? -15.826 33.192 23.880 1.00 71.88 162 LYS A O 1
ATOM 1309 N N . GLU A 1 163 ? -16.246 30.991 23.787 1.00 65.88 163 GLU A N 1
ATOM 1310 C CA . GLU A 1 163 ? -17.385 31.070 22.872 1.00 65.88 163 GLU A CA 1
ATOM 1311 C C . GLU A 1 163 ? -18.740 30.777 23.549 1.00 65.88 163 GLU A C 1
ATOM 1313 O O . GLU A 1 163 ? -19.743 30.658 22.847 1.00 65.88 163 GLU A O 1
ATOM 1318 N N . MET A 1 164 ? -18.816 30.735 24.891 1.00 57.81 164 MET A N 1
ATOM 1319 C CA . MET A 1 164 ? -20.039 30.407 25.656 1.00 57.81 164 MET A CA 1
ATOM 1320 C C . MET A 1 164 ? -21.256 31.247 25.253 1.00 57.81 164 MET A C 1
ATOM 1322 O O . MET A 1 164 ? -22.375 30.749 25.217 1.00 57.81 164 MET A O 1
ATOM 1326 N N . TYR A 1 165 ? -21.047 32.507 24.870 1.00 59.59 165 TYR A N 1
ATOM 1327 C CA . TYR A 1 165 ? -22.121 33.405 24.431 1.00 59.59 165 TYR A CA 1
ATOM 1328 C C . TYR A 1 165 ? -22.724 33.048 23.061 1.00 59.59 165 TYR A C 1
ATOM 1330 O O . TYR A 1 165 ? -23.768 33.583 22.697 1.00 59.59 165 TYR A O 1
ATOM 1338 N N . LYS A 1 166 ? -22.082 32.169 22.282 1.00 62.50 166 LYS A N 1
ATOM 1339 C CA . LYS A 1 166 ? -22.563 31.720 20.966 1.00 62.50 166 LYS A CA 1
ATOM 1340 C C . LYS A 1 166 ? -23.268 30.364 21.019 1.00 62.50 166 LYS A C 1
ATOM 1342 O O . LYS A 1 166 ? -23.879 29.983 20.021 1.00 62.50 166 LYS A O 1
ATOM 1347 N N . PHE A 1 167 ? -23.196 29.641 22.142 1.00 63.03 167 PHE A N 1
ATOM 1348 C CA . PHE A 1 167 ? -23.616 28.242 22.200 1.00 63.03 167 PHE A CA 1
ATOM 1349 C C . PHE A 1 167 ? -24.402 27.901 23.474 1.00 63.03 167 PHE A C 1
ATOM 1351 O O . PHE A 1 167 ? -23.827 27.884 24.561 1.00 63.03 167 PHE A O 1
ATOM 1358 N N . PRO A 1 168 ? -25.686 27.524 23.362 1.00 60.47 168 PRO A N 1
ATOM 1359 C CA . PRO A 1 168 ? -26.418 26.911 24.461 1.00 60.47 168 PRO A CA 1
ATOM 1360 C C . PRO A 1 168 ? -26.065 25.416 24.531 1.00 60.47 168 PRO A C 1
ATOM 1362 O O . PRO A 1 168 ? -26.844 24.564 24.112 1.00 60.47 168 PRO A O 1
ATOM 1365 N N . VAL A 1 169 ? -24.860 25.081 25.001 1.00 64.88 169 VAL A N 1
ATOM 1366 C CA . VAL A 1 169 ? -24.544 23.700 25.403 1.00 64.88 169 VAL A CA 1
ATOM 1367 C C . VAL A 1 169 ? -25.007 23.548 26.850 1.00 64.88 169 VAL A C 1
ATOM 1369 O O . VAL A 1 169 ? -24.540 24.274 27.726 1.00 64.88 169 VAL A O 1
ATOM 1372 N N . GLY A 1 170 ? -25.970 22.652 27.083 1.00 68.81 170 GLY A N 1
ATOM 1373 C CA . GLY A 1 170 ? -26.436 22.308 28.430 1.00 68.81 170 GLY A CA 1
ATOM 1374 C C . GLY A 1 170 ? -25.324 21.680 29.275 1.00 68.81 170 GLY A C 1
ATOM 1375 O O . GLY A 1 170 ? -24.251 21.351 28.766 1.00 68.81 170 GLY A O 1
ATOM 1376 N N . ASN A 1 171 ? -25.561 21.503 30.574 1.00 76.25 171 ASN A N 1
ATOM 1377 C CA . ASN A 1 171 ? -24.549 20.909 31.443 1.00 76.25 171 ASN A CA 1
ATOM 1378 C C . ASN A 1 171 ? -24.216 19.471 30.987 1.00 76.25 171 ASN A C 1
ATOM 1380 O O . ASN A 1 171 ? -25.085 18.711 30.559 1.00 76.25 171 ASN A O 1
ATOM 1384 N N . VAL A 1 172 ? -22.938 19.093 31.063 1.00 74.38 172 VAL A N 1
ATOM 1385 C CA . VAL A 1 172 ? -22.476 17.731 30.725 1.00 74.38 172 VAL A CA 1
ATOM 1386 C C . VAL A 1 172 ? -22.967 16.723 31.769 1.00 74.38 172 VAL A C 1
ATOM 1388 O O . VAL A 1 172 ? -23.186 15.551 31.460 1.00 74.38 172 VAL A O 1
ATOM 1391 N N . TYR A 1 173 ? -23.189 17.202 32.993 1.00 74.62 173 TYR A N 1
ATOM 1392 C CA . TYR A 1 173 ? -23.759 16.434 34.088 1.00 74.62 173 TYR A CA 1
ATOM 1393 C C . TYR A 1 173 ? -25.099 17.033 34.505 1.00 74.62 173 TYR A C 1
ATOM 1395 O O . TYR A 1 173 ?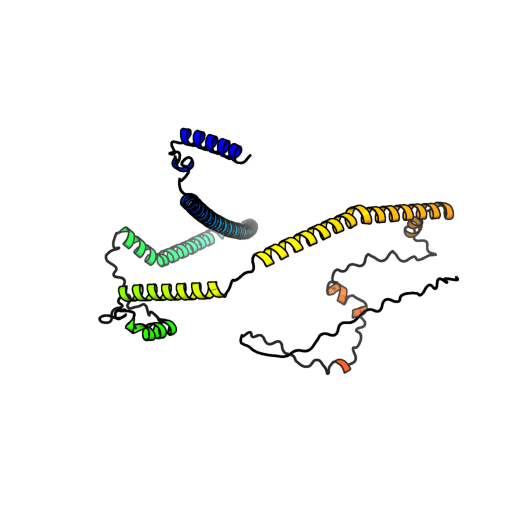 -25.169 18.188 34.924 1.00 74.62 173 TYR A O 1
ATOM 1403 N N . GLU A 1 174 ? -26.151 16.229 34.437 1.00 77.81 174 GLU A N 1
ATOM 1404 C CA . GLU A 1 174 ? -27.458 16.548 35.006 1.00 77.81 174 GLU A CA 1
ATOM 1405 C C . GLU A 1 174 ? -27.747 15.520 36.103 1.00 77.81 174 GLU A C 1
ATOM 1407 O O . GLU A 1 174 ? -27.646 14.315 35.882 1.00 77.81 174 GLU A O 1
ATOM 1412 N N . GLU A 1 175 ? -28.017 15.998 37.322 1.00 72.31 175 GLU A N 1
ATOM 1413 C CA . GLU A 1 175 ? -28.344 15.156 38.488 1.00 72.31 175 GLU A CA 1
ATOM 1414 C C . GLU A 1 175 ? -27.293 14.071 38.817 1.00 72.31 175 GLU A C 1
ATOM 1416 O O . GLU A 1 175 ? -27.615 12.971 39.263 1.00 72.31 175 GLU A O 1
ATOM 1421 N N . GLY A 1 176 ? -26.009 14.361 38.579 1.00 69.44 176 GLY A N 1
ATOM 1422 C CA . GLY A 1 176 ? -24.912 13.410 38.812 1.00 69.44 176 GLY A CA 1
ATOM 1423 C C . GLY A 1 176 ? -24.799 12.306 37.756 1.00 69.44 176 GLY A C 1
ATOM 1424 O O . GLY A 1 176 ? -23.917 11.456 37.862 1.00 69.44 176 GLY A O 1
ATOM 1425 N N . LYS A 1 177 ? -25.642 12.337 36.718 1.00 70.94 177 LYS A N 1
ATOM 1426 C CA . LYS A 1 177 ? -25.579 11.449 35.559 1.00 70.94 177 LYS A CA 1
ATOM 1427 C C . LYS A 1 177 ? -25.073 12.199 34.338 1.00 70.94 177 LYS A C 1
ATOM 1429 O O . LYS A 1 177 ? -25.247 13.408 34.187 1.00 70.94 177 LYS A O 1
ATOM 1434 N N . LEU A 1 178 ? -24.420 11.451 33.462 1.00 76.12 178 LEU A N 1
ATOM 1435 C CA . LEU A 1 178 ? -23.865 11.977 32.231 1.00 76.12 178 LEU A CA 1
ATOM 1436 C C . LEU A 1 178 ? -24.993 12.215 31.219 1.00 76.12 178 LEU A C 1
ATOM 1438 O O . LEU A 1 178 ? -25.671 11.268 30.814 1.00 76.12 178 LEU A O 1
ATOM 1442 N N . ASN A 1 179 ? -25.192 13.460 30.786 1.00 80.75 179 ASN A N 1
ATOM 1443 C CA . ASN A 1 179 ? -26.163 13.747 29.736 1.00 80.75 179 ASN A CA 1
ATOM 1444 C C . ASN A 1 179 ? -25.528 13.443 28.366 1.00 80.75 179 ASN A C 1
ATOM 1446 O O . ASN A 1 179 ? -24.746 14.209 27.806 1.00 80.75 179 ASN A O 1
ATOM 1450 N N . MET A 1 180 ? -25.868 12.282 27.807 1.00 76.75 180 MET A N 1
ATOM 1451 C CA . MET A 1 180 ? -25.317 11.825 26.526 1.00 76.75 180 MET A CA 1
ATOM 1452 C C . MET A 1 180 ? -25.677 12.748 25.356 1.00 76.75 180 MET A C 1
ATOM 1454 O O . MET A 1 180 ? -24.899 12.871 24.408 1.00 76.75 180 MET A O 1
ATOM 1458 N N . LEU A 1 181 ? -26.826 13.425 25.414 1.00 79.81 181 LEU A N 1
ATOM 1459 C CA . LEU A 1 181 ? -27.264 14.338 24.363 1.00 79.81 181 LEU A CA 1
ATOM 1460 C C . LEU A 1 181 ? -26.352 15.568 24.291 1.00 79.81 181 LEU A C 1
ATOM 1462 O O . LEU A 1 181 ? -25.929 15.952 23.198 1.00 79.81 181 LEU A O 1
ATOM 1466 N N . THR A 1 182 ? -25.994 16.147 25.440 1.00 79.62 182 THR A N 1
ATOM 1467 C CA . THR A 1 182 ? -25.104 17.318 25.497 1.00 79.62 182 THR A CA 1
ATOM 1468 C C . THR A 1 182 ? -23.679 16.958 25.076 1.00 79.62 182 THR A C 1
ATOM 1470 O O . THR A 1 182 ? -23.025 17.740 24.385 1.00 79.62 182 THR A O 1
ATOM 1473 N N . ILE A 1 183 ? -23.222 15.734 25.359 1.00 80.19 183 ILE A N 1
ATOM 1474 C CA . ILE A 1 183 ? -21.925 15.225 24.881 1.00 80.19 183 ILE A CA 1
ATOM 1475 C C . ILE A 1 183 ? -21.904 15.043 23.368 1.00 80.19 183 ILE A C 1
ATOM 1477 O O . ILE A 1 183 ? -20.945 15.455 22.716 1.00 80.19 183 ILE A O 1
ATOM 1481 N N . ILE A 1 184 ? -22.949 14.454 22.784 1.00 79.81 184 ILE A N 1
ATOM 1482 C CA . ILE A 1 184 ? -23.034 14.278 21.329 1.00 79.81 184 ILE A CA 1
ATOM 1483 C C . ILE A 1 184 ? -23.042 15.644 20.632 1.00 79.81 184 ILE A C 1
ATOM 1485 O O . ILE A 1 184 ? -22.345 15.832 19.631 1.00 79.81 184 ILE A O 1
ATOM 1489 N N . GLN A 1 185 ? -23.770 16.621 21.176 1.00 80.31 185 GLN A N 1
ATOM 1490 C CA . GLN A 1 185 ? -23.775 17.995 20.667 1.00 80.31 185 GLN A CA 1
ATOM 1491 C C . GLN A 1 185 ? -22.385 18.642 20.758 1.00 80.31 185 GLN A C 1
ATOM 1493 O O . GLN A 1 185 ? -21.913 19.221 19.776 1.00 80.31 185 GLN A O 1
ATOM 1498 N N . LEU A 1 186 ? -21.695 18.482 21.890 1.00 80.94 186 LEU A N 1
ATOM 1499 C CA . LEU A 1 186 ? -20.341 18.994 22.098 1.00 80.94 186 LEU A CA 1
ATOM 1500 C C . LEU A 1 186 ? -19.332 18.369 21.120 1.00 80.94 186 LEU A C 1
ATOM 1502 O O . LEU A 1 186 ? -18.553 19.085 20.491 1.00 80.94 186 LEU A O 1
ATOM 1506 N N . LEU A 1 187 ? -19.372 17.046 20.940 1.00 79.44 187 LEU A N 1
ATOM 1507 C CA . LEU A 1 187 ? -18.495 16.319 20.017 1.00 79.44 187 LEU A CA 1
ATOM 1508 C C . LEU A 1 187 ? -18.749 16.704 18.558 1.00 79.44 187 LEU A C 1
ATOM 1510 O O . LEU A 1 187 ? -17.802 16.898 17.794 1.00 79.44 187 LEU A O 1
ATOM 1514 N N . THR A 1 188 ? -20.015 16.875 18.178 1.00 83.25 188 THR A N 1
ATOM 1515 C CA . THR A 1 188 ? -20.390 17.327 16.831 1.00 83.25 188 THR A CA 1
ATOM 1516 C C . THR A 1 188 ? -19.794 18.704 16.536 1.00 83.25 188 THR A C 1
ATOM 1518 O O . THR A 1 188 ? -19.252 18.933 15.454 1.00 83.25 188 THR A O 1
ATOM 1521 N N . LYS A 1 189 ? -19.806 19.614 17.517 1.00 76.31 189 LYS A N 1
ATOM 1522 C CA . LYS A 1 189 ? -19.205 20.945 17.370 1.00 76.31 189 LYS A CA 1
ATOM 1523 C C . LYS A 1 189 ? -17.684 20.945 17.407 1.00 76.31 189 LYS A C 1
ATOM 1525 O O . LYS A 1 189 ? -17.072 21.649 16.606 1.00 76.31 189 LYS A O 1
ATOM 1530 N N . ALA A 1 190 ? -17.062 20.117 18.242 1.00 79.50 190 ALA A N 1
ATOM 1531 C CA . ALA A 1 190 ? -15.616 19.911 18.189 1.00 79.50 190 ALA A CA 1
ATOM 1532 C C . ALA A 1 190 ? -15.174 19.435 16.791 1.00 79.50 190 ALA A C 1
ATOM 1534 O O . ALA A 1 190 ? -14.171 19.906 16.256 1.00 79.50 190 ALA A O 1
ATOM 1535 N N . LEU A 1 191 ? -15.963 18.561 16.160 1.00 80.44 191 LEU A N 1
ATOM 1536 C CA . LEU A 1 191 ? -15.703 18.075 14.809 1.00 80.44 191 LEU A CA 1
ATOM 1537 C C . LEU A 1 191 ? -15.880 19.168 13.742 1.00 80.44 191 LEU A C 1
ATOM 1539 O O . LEU A 1 191 ? -15.046 19.275 12.842 1.00 80.44 191 LEU A O 1
ATOM 1543 N N . GLU A 1 192 ? -16.904 20.018 13.850 1.00 83.12 192 GLU A N 1
ATOM 1544 C CA . GLU A 1 192 ? -17.051 21.196 12.981 1.00 83.12 192 GLU A CA 1
ATOM 1545 C C . GLU A 1 192 ? -15.851 22.150 13.095 1.00 83.12 192 GLU A C 1
ATOM 1547 O O . GLU A 1 192 ? -15.312 22.577 12.071 1.00 83.12 192 GLU A O 1
ATOM 1552 N N . LEU A 1 193 ? -15.387 22.444 14.315 1.00 81.00 193 LEU A N 1
ATOM 1553 C CA . LEU A 1 193 ? -14.214 23.294 14.548 1.00 81.00 193 LEU A CA 1
ATOM 1554 C C . LEU A 1 193 ? -12.951 22.704 13.908 1.00 81.00 193 LEU A C 1
ATOM 1556 O O . LEU A 1 193 ? -12.241 23.409 13.188 1.00 81.00 193 LEU A O 1
ATOM 1560 N N . LEU A 1 194 ? -12.711 21.402 14.079 1.00 78.31 194 LEU A N 1
ATOM 1561 C CA . LEU A 1 194 ? -11.585 20.708 13.445 1.00 78.31 194 LEU A CA 1
ATOM 1562 C C . LEU A 1 194 ? -11.678 20.725 11.913 1.00 78.31 194 LEU A C 1
ATOM 1564 O O . LEU A 1 194 ? -10.672 20.916 11.226 1.00 78.31 194 LEU A O 1
ATOM 1568 N N . LEU A 1 195 ? -12.879 20.564 11.350 1.00 78.88 195 LEU A N 1
ATOM 1569 C CA . LEU A 1 195 ? -13.092 20.675 9.906 1.00 78.88 195 LEU A CA 1
ATOM 1570 C C . LEU A 1 195 ? -12.814 22.093 9.397 1.00 78.88 195 LEU A C 1
ATOM 1572 O O . LEU A 1 195 ? -12.246 22.251 8.313 1.00 78.88 195 LEU A O 1
ATOM 1576 N N . HIS A 1 196 ? -13.187 23.123 10.155 1.00 77.00 196 HIS A N 1
ATOM 1577 C CA . HIS A 1 196 ? -12.890 24.511 9.814 1.00 77.00 196 HIS A CA 1
ATOM 1578 C C . HIS A 1 196 ? -11.391 24.819 9.877 1.00 77.00 196 HIS A C 1
ATOM 1580 O O . HIS A 1 196 ? -10.867 25.427 8.942 1.00 77.00 196 HIS A O 1
ATOM 1586 N N . GLU A 1 197 ? -10.689 24.353 10.909 1.00 76.44 197 GLU A N 1
ATOM 1587 C CA . GLU A 1 197 ? -9.232 24.483 11.021 1.00 76.44 197 GLU A CA 1
ATOM 1588 C C . GLU A 1 197 ? -8.519 23.766 9.872 1.00 76.44 197 GLU A C 1
ATOM 1590 O O . GLU A 1 197 ? -7.696 24.370 9.184 1.00 76.44 197 GLU A O 1
ATOM 1595 N N . ARG A 1 198 ? -8.911 22.523 9.565 1.00 70.31 198 ARG A N 1
ATOM 1596 C CA . ARG A 1 198 ? -8.360 21.775 8.427 1.00 70.31 198 ARG A CA 1
ATOM 1597 C C . ARG A 1 198 ? -8.560 22.518 7.107 1.00 70.31 198 ARG A C 1
ATOM 1599 O O . ARG A 1 198 ? -7.619 22.641 6.331 1.00 70.31 198 ARG A O 1
ATOM 1606 N N . ARG A 1 199 ? -9.757 23.063 6.863 1.00 69.06 199 ARG A N 1
ATOM 1607 C CA . ARG A 1 199 ? -10.054 23.856 5.654 1.00 69.06 199 ARG A CA 1
ATOM 1608 C C . ARG A 1 199 ? -9.220 25.136 5.562 1.00 69.06 199 ARG A C 1
ATOM 1610 O O . ARG A 1 199 ? -8.940 25.584 4.454 1.00 69.06 199 ARG A O 1
ATOM 1617 N N . GLN A 1 200 ? -8.854 25.748 6.686 1.00 67.38 200 GLN A N 1
ATOM 1618 C CA . GLN A 1 200 ? -8.000 26.942 6.718 1.00 67.38 200 GLN A CA 1
ATOM 1619 C C . GLN A 1 200 ? -6.527 26.595 6.458 1.00 67.38 200 GLN A C 1
ATOM 1621 O O . GLN A 1 200 ? -5.849 27.323 5.732 1.00 67.38 200 GLN A O 1
ATOM 1626 N N . VAL A 1 201 ? -6.048 25.474 7.007 1.00 64.56 201 VAL A N 1
ATOM 1627 C CA . VAL A 1 201 ? -4.684 24.969 6.785 1.00 64.56 201 VAL A CA 1
ATOM 1628 C C . VAL A 1 201 ? -4.493 24.529 5.331 1.00 64.56 201 VAL A C 1
ATOM 1630 O O . VAL A 1 201 ? -3.517 24.939 4.710 1.00 64.56 201 VAL A O 1
ATOM 1633 N N . ASP A 1 202 ? -5.450 23.806 4.740 1.00 59.28 202 ASP A N 1
ATOM 1634 C CA . ASP A 1 202 ? -5.372 23.358 3.336 1.00 59.28 202 ASP A CA 1
ATOM 1635 C C . ASP A 1 202 ? -5.293 24.532 2.347 1.00 59.28 202 ASP A C 1
ATOM 1637 O O . ASP A 1 202 ? -4.522 24.510 1.389 1.00 59.28 202 ASP A O 1
ATOM 1641 N N . LYS A 1 203 ? -6.049 25.609 2.606 1.00 60.09 203 LYS A N 1
ATOM 1642 C CA . LYS A 1 203 ? -6.052 26.812 1.756 1.00 60.09 203 LYS A CA 1
ATOM 1643 C C . LYS A 1 203 ? -4.727 27.577 1.783 1.00 60.09 203 LYS A C 1
ATOM 1645 O O . LYS A 1 203 ? -4.416 28.260 0.810 1.00 60.09 203 LYS A O 1
ATOM 1650 N N . LYS A 1 204 ? -3.968 27.492 2.880 1.00 60.03 204 LYS A N 1
ATOM 1651 C CA . LYS A 1 204 ? -2.644 28.123 3.017 1.00 60.03 204 LYS A CA 1
ATOM 1652 C C . LYS A 1 204 ? -1.494 27.181 2.636 1.00 60.03 204 LYS A C 1
ATOM 1654 O O . LYS A 1 204 ? -0.444 27.668 2.237 1.00 60.03 204 LYS A O 1
ATOM 1659 N N . GLY A 1 205 ? -1.690 25.865 2.740 1.00 56.06 205 GLY A N 1
ATOM 1660 C CA . GLY A 1 205 ? -0.633 24.857 2.615 1.00 56.06 205 GLY A CA 1
ATOM 1661 C C . GLY A 1 205 ? -0.299 24.404 1.193 1.00 56.06 205 GLY A C 1
ATOM 1662 O O . GLY A 1 205 ? 0.819 23.960 0.962 1.00 56.06 205 GLY A O 1
ATOM 1663 N N . PHE A 1 206 ? -1.210 24.529 0.222 1.00 57.78 206 PHE A N 1
ATOM 1664 C CA . PHE A 1 206 ? -0.986 23.941 -1.104 1.00 57.78 206 PHE A CA 1
ATOM 1665 C C . PHE A 1 206 ? -1.444 24.836 -2.252 1.00 57.78 206 PHE A C 1
ATOM 1667 O O . PHE A 1 206 ? -2.351 24.508 -3.014 1.00 57.78 206 PHE A O 1
ATOM 1674 N N . LYS A 1 207 ? -0.734 25.946 -2.457 1.00 62.59 207 LYS A N 1
ATOM 1675 C CA . LYS A 1 207 ? -0.674 26.573 -3.782 1.00 62.59 207 LYS A CA 1
ATOM 1676 C C . LYS A 1 207 ? 0.429 25.876 -4.588 1.00 62.59 207 LYS A C 1
ATOM 1678 O O . LYS A 1 207 ? 1.460 26.469 -4.881 1.00 62.59 207 LYS A O 1
ATOM 1683 N N . ILE A 1 208 ? 0.251 24.578 -4.851 1.00 66.06 208 ILE A N 1
ATOM 1684 C CA . ILE A 1 208 ? 1.170 23.829 -5.715 1.00 66.06 208 ILE A CA 1
ATOM 1685 C C . ILE A 1 208 ? 1.061 24.457 -7.100 1.00 66.06 208 ILE A C 1
ATOM 1687 O O . ILE A 1 208 ? -0.017 24.452 -7.697 1.00 66.06 208 ILE A O 1
ATOM 1691 N N . ASP A 1 209 ? 2.161 25.025 -7.588 1.00 75.31 209 ASP A N 1
ATOM 1692 C CA . ASP A 1 209 ? 2.250 25.522 -8.953 1.00 75.31 209 ASP A CA 1
ATOM 1693 C C . ASP A 1 209 ? 2.218 24.330 -9.920 1.00 75.31 209 ASP A C 1
ATOM 1695 O O . ASP A 1 209 ? 3.237 23.730 -10.267 1.00 75.31 209 ASP A O 1
ATOM 1699 N N . LEU A 1 210 ? 0.999 23.946 -10.298 1.00 76.94 210 LEU A N 1
ATOM 1700 C CA . LEU A 1 210 ? 0.718 22.857 -11.230 1.00 76.94 210 LEU A CA 1
ATOM 1701 C C . LEU A 1 210 ? 1.423 23.076 -12.574 1.00 76.94 210 LEU A C 1
ATOM 1703 O O . LEU A 1 210 ? 1.871 22.108 -13.184 1.00 76.94 210 LEU A O 1
ATOM 1707 N N . GLN A 1 211 ? 1.573 24.332 -13.003 1.00 80.94 211 GLN A N 1
ATOM 1708 C CA . GLN A 1 211 ? 2.222 24.677 -14.263 1.00 80.94 211 GLN A CA 1
ATOM 1709 C C . GLN A 1 211 ? 3.743 24.484 -14.177 1.00 80.94 211 GLN A C 1
ATOM 1711 O O . GLN A 1 211 ? 4.341 23.909 -15.089 1.00 80.94 211 GLN A O 1
ATOM 1716 N N . GLY A 1 212 ? 4.365 24.879 -13.062 1.00 83.88 212 GLY A N 1
ATOM 1717 C CA . GLY A 1 212 ? 5.778 24.607 -12.786 1.00 83.88 212 GLY A CA 1
ATOM 1718 C C . GLY A 1 212 ? 6.089 23.112 -12.661 1.00 83.88 212 GLY A C 1
ATOM 1719 O O . GLY A 1 212 ? 7.090 22.631 -13.198 1.00 83.88 212 GLY A O 1
ATOM 1720 N N . LEU A 1 213 ? 5.206 22.341 -12.017 1.00 86.12 213 LEU A N 1
ATOM 1721 C CA . LEU A 1 213 ? 5.363 20.890 -11.893 1.00 86.12 213 LEU A CA 1
ATOM 1722 C C . LEU A 1 213 ? 5.233 20.177 -13.247 1.00 86.12 213 LEU A C 1
ATOM 1724 O O . LEU A 1 213 ? 6.022 19.279 -13.553 1.00 86.12 213 LEU A O 1
ATOM 1728 N N . GLU A 1 214 ? 4.270 20.586 -14.073 1.00 90.25 214 GLU A N 1
ATOM 1729 C CA . GLU A 1 214 ? 4.105 20.049 -15.424 1.00 90.25 214 GLU A CA 1
ATOM 1730 C C . GLU A 1 214 ? 5.323 20.373 -16.302 1.00 90.25 214 GLU A C 1
ATOM 1732 O O . GLU A 1 214 ? 5.844 19.484 -16.981 1.00 90.25 214 GLU A O 1
ATOM 1737 N N . GLY A 1 215 ? 5.833 21.608 -16.232 1.00 92.25 215 GLY A N 1
ATOM 1738 C CA . GLY A 1 215 ? 7.055 22.025 -16.922 1.00 92.25 215 GLY A CA 1
ATOM 1739 C C . GLY A 1 215 ? 8.272 21.185 -16.526 1.00 92.25 215 GLY A C 1
ATOM 1740 O O . GLY A 1 215 ? 8.955 20.636 -17.392 1.00 92.25 215 GLY A O 1
ATOM 1741 N N . ASN A 1 216 ? 8.491 20.994 -15.222 1.00 91.62 216 ASN A N 1
ATOM 1742 C CA . ASN A 1 216 ? 9.579 20.159 -14.707 1.00 91.62 216 ASN A CA 1
ATOM 1743 C C . ASN A 1 216 ? 9.449 18.696 -15.146 1.00 91.62 216 ASN A C 1
ATOM 1745 O O . ASN A 1 216 ? 10.436 18.071 -15.535 1.00 91.62 216 ASN A O 1
ATOM 1749 N N . THR A 1 217 ? 8.231 18.155 -15.138 1.00 93.00 217 THR A N 1
ATOM 1750 C CA . THR A 1 217 ? 7.973 16.773 -15.564 1.00 93.00 217 THR A CA 1
ATOM 1751 C C . THR A 1 217 ? 8.278 16.584 -17.052 1.00 93.00 217 THR A C 1
ATOM 1753 O O . THR A 1 217 ? 8.880 15.580 -17.442 1.00 93.00 217 THR A O 1
ATOM 1756 N N . ARG A 1 218 ? 7.915 17.557 -17.899 1.00 94.44 218 ARG A N 1
ATOM 1757 C CA . ARG A 1 218 ? 8.238 17.534 -19.335 1.00 94.44 218 ARG A CA 1
ATOM 1758 C C . ARG A 1 218 ? 9.748 17.582 -19.572 1.00 94.44 218 ARG A C 1
ATOM 1760 O O . ARG A 1 218 ? 10.271 16.716 -20.269 1.00 94.44 218 ARG A O 1
ATOM 1767 N N . PHE A 1 219 ? 10.451 18.503 -18.915 1.00 94.94 219 PHE A N 1
ATOM 1768 C CA . PHE A 1 219 ? 11.907 18.630 -19.020 1.00 94.94 219 PHE A CA 1
ATOM 1769 C C . PHE A 1 219 ? 12.653 17.357 -18.577 1.00 94.94 219 PHE A C 1
ATOM 1771 O O . PHE A 1 219 ? 13.585 16.891 -19.241 1.00 94.94 219 PHE A O 1
ATOM 1778 N N . GLN A 1 220 ? 12.220 16.739 -17.473 1.00 95.19 220 GLN A N 1
ATOM 1779 C CA . GLN A 1 220 ? 12.798 15.476 -17.013 1.00 95.19 220 GLN A CA 1
ATOM 1780 C C . GLN A 1 220 ? 12.560 14.334 -18.007 1.00 95.19 220 GLN A C 1
ATOM 1782 O O . GLN A 1 220 ? 13.466 13.535 -18.252 1.00 95.19 220 GLN A O 1
ATOM 1787 N N . ASN A 1 221 ? 11.378 14.273 -18.626 1.00 95.88 221 ASN A N 1
ATOM 1788 C CA . ASN A 1 221 ? 11.087 13.278 -19.657 1.00 95.88 221 ASN A CA 1
ATOM 1789 C C . ASN A 1 221 ? 11.968 13.447 -20.901 1.00 95.88 221 ASN A C 1
ATOM 1791 O O . ASN A 1 221 ? 12.487 12.454 -21.412 1.00 95.88 221 ASN A O 1
ATOM 1795 N N . GLU A 1 222 ? 12.189 14.677 -21.362 1.00 96.81 222 GLU A N 1
ATOM 1796 C CA . GLU A 1 222 ? 13.091 14.964 -22.486 1.00 96.81 222 GLU A CA 1
ATOM 1797 C C . GLU A 1 222 ? 14.532 14.545 -22.170 1.00 96.81 222 GLU A C 1
ATOM 1799 O O . GLU A 1 222 ? 15.171 13.846 -22.960 1.00 96.81 222 GLU A O 1
ATOM 1804 N N . THR A 1 223 ? 15.010 14.868 -20.967 1.00 96.19 223 THR A N 1
ATOM 1805 C CA . THR A 1 223 ? 16.342 14.464 -20.494 1.00 96.19 223 THR A CA 1
ATOM 1806 C C . THR A 1 223 ? 16.476 12.939 -20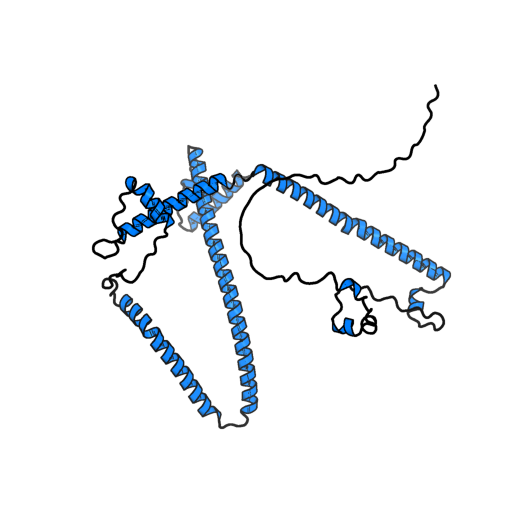.445 1.00 96.19 223 THR A C 1
ATOM 1808 O O . THR A 1 223 ? 17.476 12.376 -20.896 1.00 96.19 223 THR A O 1
ATOM 1811 N N . LEU A 1 224 ? 15.449 12.237 -19.954 1.00 97.19 224 LEU A N 1
ATOM 1812 C CA . LEU A 1 224 ? 15.423 10.774 -19.923 1.00 97.19 224 LEU A CA 1
ATOM 1813 C C . LEU A 1 224 ? 15.426 10.155 -21.322 1.00 97.19 224 LEU A C 1
ATOM 1815 O O . LEU A 1 224 ? 16.099 9.145 -21.537 1.00 97.19 224 LEU A O 1
ATOM 1819 N N . LEU A 1 225 ? 14.692 10.731 -22.273 1.00 96.88 225 LEU A N 1
ATOM 1820 C CA . LEU A 1 225 ? 14.713 10.282 -23.665 1.00 96.88 225 LEU A CA 1
ATOM 1821 C C . LEU A 1 225 ? 16.099 10.487 -24.287 1.00 96.88 225 LEU A C 1
ATOM 1823 O O . LEU A 1 225 ? 16.627 9.562 -24.910 1.00 96.88 225 LEU A O 1
ATOM 1827 N N . GLY A 1 226 ? 16.733 11.633 -24.028 1.00 96.75 226 GLY A N 1
ATOM 1828 C CA . GLY A 1 226 ? 18.116 11.902 -24.422 1.00 96.75 226 GLY A CA 1
ATOM 1829 C C . GLY A 1 226 ? 19.085 10.846 -23.883 1.00 96.75 226 GLY A C 1
ATOM 1830 O O . GLY A 1 226 ? 19.811 10.217 -24.654 1.00 96.75 226 GLY A O 1
ATOM 1831 N N . LEU A 1 227 ? 19.027 10.552 -22.582 1.00 96.69 227 LEU A N 1
ATOM 1832 C CA . LEU A 1 227 ? 19.866 9.527 -21.949 1.00 96.69 227 LEU A CA 1
ATOM 1833 C C . LEU A 1 227 ? 19.614 8.115 -22.496 1.00 96.69 227 LEU A C 1
ATOM 1835 O O . LEU A 1 227 ? 20.557 7.338 -22.659 1.00 96.69 227 LEU A O 1
ATOM 1839 N N . LYS A 1 228 ? 18.359 7.766 -22.806 1.00 95.12 228 LYS A N 1
ATOM 1840 C CA . LYS A 1 228 ? 18.027 6.485 -23.449 1.00 95.12 228 LYS A CA 1
ATOM 1841 C C . LYS A 1 228 ? 18.649 6.384 -24.840 1.00 95.12 228 LYS A C 1
ATOM 1843 O O . LYS A 1 228 ? 19.227 5.347 -25.157 1.00 95.12 228 LYS A O 1
ATOM 1848 N N . SER A 1 229 ? 18.586 7.456 -25.631 1.00 94.19 229 SER A N 1
ATOM 1849 C CA . SER A 1 229 ? 19.204 7.484 -26.961 1.00 94.19 229 SER A CA 1
ATOM 1850 C C . SER A 1 229 ? 20.729 7.346 -26.888 1.00 94.19 229 SER A C 1
ATOM 1852 O O . SER A 1 229 ? 21.317 6.572 -27.640 1.00 94.19 229 SER A O 1
ATOM 1854 N N . LEU A 1 230 ? 21.369 8.006 -25.917 1.00 94.75 230 LEU A N 1
ATOM 1855 C CA . LEU A 1 230 ? 22.814 7.925 -25.701 1.00 94.75 230 LEU A CA 1
ATOM 1856 C C . LEU A 1 230 ? 23.243 6.523 -25.258 1.00 94.75 230 LEU A C 1
ATOM 1858 O O . LEU A 1 230 ? 24.226 5.986 -25.760 1.00 94.75 230 LEU A O 1
ATOM 1862 N N . ARG A 1 231 ? 22.465 5.883 -24.378 1.00 92.62 231 ARG A N 1
ATOM 1863 C CA . ARG A 1 231 ? 22.681 4.481 -24.001 1.00 92.62 231 ARG A CA 1
ATOM 1864 C C . ARG A 1 231 ? 22.606 3.553 -25.211 1.00 92.62 231 ARG A C 1
ATOM 1866 O O . ARG A 1 231 ? 23.399 2.619 -25.303 1.00 92.62 231 ARG A O 1
ATOM 1873 N N . GLN A 1 232 ? 21.641 3.773 -26.102 1.00 90.31 232 GLN A N 1
ATOM 1874 C CA . GLN A 1 232 ? 21.487 2.947 -27.295 1.00 90.31 232 GLN A CA 1
ATOM 1875 C C . GLN A 1 232 ? 22.674 3.117 -28.247 1.00 90.31 232 GLN A C 1
ATOM 1877 O O . GLN A 1 232 ? 23.221 2.104 -28.669 1.00 90.31 232 GLN A O 1
ATOM 1882 N N . LYS A 1 233 ? 23.134 4.352 -28.490 1.00 93.19 233 LYS A N 1
ATOM 1883 C CA . LYS A 1 233 ? 24.349 4.623 -29.281 1.00 93.19 233 LYS A CA 1
ATOM 1884 C C . LYS A 1 233 ? 25.579 3.921 -28.704 1.00 93.19 233 LYS A C 1
ATOM 1886 O O . LYS A 1 233 ? 26.245 3.172 -29.408 1.00 93.19 233 LYS A O 1
ATOM 1891 N N . LEU A 1 234 ? 25.809 4.056 -27.397 1.00 92.19 234 LEU A N 1
ATOM 1892 C CA . LEU A 1 234 ? 26.959 3.428 -26.746 1.00 92.19 234 LEU A CA 1
ATOM 1893 C C . LEU A 1 234 ? 26.910 1.891 -26.835 1.00 92.19 234 LEU A C 1
ATOM 1895 O O . LEU A 1 234 ? 27.928 1.238 -27.051 1.00 92.19 234 LEU A O 1
ATOM 1899 N N . LYS A 1 235 ? 25.723 1.298 -26.653 1.00 87.94 235 LYS A N 1
ATOM 1900 C CA . LYS A 1 235 ? 25.547 -0.161 -26.634 1.00 87.94 235 LYS A CA 1
ATOM 1901 C C . LYS A 1 235 ? 25.581 -0.785 -28.030 1.00 87.94 235 LYS A C 1
ATOM 1903 O O . LYS A 1 235 ? 26.117 -1.880 -28.179 1.00 87.94 235 LYS A O 1
ATOM 1908 N N . CYS A 1 236 ? 24.939 -0.153 -29.006 1.00 81.12 236 CYS A N 1
ATOM 1909 C CA . CYS A 1 236 ? 24.751 -0.722 -30.337 1.00 81.12 236 CYS A CA 1
ATOM 1910 C C . CYS A 1 236 ? 25.845 -0.295 -31.309 1.00 81.12 236 CYS A C 1
ATOM 1912 O O . CYS A 1 236 ? 26.312 -1.136 -32.063 1.00 81.12 236 CYS A O 1
ATOM 1914 N N . ASP A 1 237 ? 26.283 0.958 -31.274 1.00 80.44 237 ASP A N 1
ATOM 1915 C CA . ASP A 1 237 ? 27.185 1.475 -32.302 1.00 80.44 237 ASP A CA 1
ATOM 1916 C C . ASP A 1 237 ? 28.627 1.418 -31.791 1.00 80.44 237 ASP A C 1
ATOM 1918 O O . ASP A 1 237 ? 29.462 0.699 -32.344 1.00 80.44 237 ASP A O 1
ATOM 1922 N N . ASP A 1 238 ? 28.903 2.079 -30.665 1.00 86.94 238 ASP A N 1
ATOM 1923 C CA . ASP A 1 238 ? 30.275 2.228 -30.168 1.00 86.94 238 ASP A CA 1
ATOM 1924 C C . ASP A 1 238 ? 30.837 0.910 -29.631 1.00 86.94 238 ASP A C 1
ATOM 1926 O O . ASP A 1 238 ? 31.939 0.510 -29.995 1.00 86.94 238 ASP A O 1
ATOM 1930 N N . HIS A 1 239 ? 30.085 0.185 -28.796 1.00 88.31 239 HIS A N 1
ATOM 1931 C CA . HIS A 1 239 ? 30.550 -1.094 -28.255 1.00 88.31 239 HIS A CA 1
ATOM 1932 C C . HIS A 1 239 ? 30.774 -2.134 -29.361 1.00 88.31 239 HIS A C 1
ATOM 1934 O O . HIS A 1 239 ? 31.755 -2.880 -29.320 1.00 88.31 239 HIS A O 1
ATOM 1940 N N . ILE A 1 240 ? 29.891 -2.200 -30.362 1.00 86.81 240 ILE A N 1
ATOM 1941 C CA . ILE A 1 240 ? 30.054 -3.139 -31.479 1.00 86.81 240 ILE A CA 1
ATOM 1942 C C . ILE A 1 240 ? 31.262 -2.735 -32.334 1.00 86.81 240 ILE A C 1
ATOM 1944 O O . ILE A 1 240 ? 32.104 -3.582 -32.613 1.00 86.81 240 ILE A O 1
ATOM 1948 N N . SER A 1 241 ? 31.414 -1.449 -32.658 1.00 90.06 241 SER A N 1
ATOM 1949 C CA . SER A 1 241 ? 32.572 -0.933 -33.400 1.00 90.06 241 SER A CA 1
ATOM 1950 C C . SER A 1 241 ? 33.898 -1.201 -32.674 1.00 90.06 241 SER A C 1
ATOM 1952 O O . SER A 1 241 ? 34.844 -1.732 -33.255 1.00 90.06 241 SER A O 1
ATOM 1954 N N . VAL A 1 242 ? 33.959 -0.930 -31.366 1.00 91.94 242 VAL A N 1
ATOM 1955 C CA . VAL A 1 242 ? 35.154 -1.178 -30.545 1.00 91.94 242 VAL A CA 1
ATOM 1956 C C . VAL A 1 242 ? 35.463 -2.670 -30.458 1.00 91.94 242 VAL A C 1
ATOM 1958 O O . VAL A 1 242 ? 36.616 -3.061 -30.621 1.00 91.94 242 VAL A O 1
ATOM 1961 N N . THR A 1 243 ? 34.463 -3.527 -30.238 1.00 92.19 243 THR A N 1
ATOM 1962 C CA . THR A 1 243 ? 34.690 -4.982 -30.176 1.00 92.19 243 THR A CA 1
ATOM 1963 C C . THR A 1 243 ? 35.140 -5.562 -31.517 1.00 92.19 243 THR A C 1
ATOM 1965 O O . THR A 1 243 ? 36.036 -6.406 -31.527 1.00 92.19 243 THR A O 1
ATOM 1968 N N . GLN A 1 244 ? 34.598 -5.079 -32.639 1.00 92.12 244 GLN A N 1
ATOM 1969 C CA . GLN A 1 244 ? 35.060 -5.444 -33.981 1.00 92.12 244 GLN A CA 1
ATOM 1970 C C . GLN A 1 244 ? 36.502 -4.983 -34.223 1.00 92.12 244 GLN A C 1
ATOM 1972 O O . GLN A 1 244 ? 37.342 -5.800 -34.591 1.00 92.12 244 GLN A O 1
ATOM 1977 N N . SER A 1 245 ? 36.822 -3.724 -33.913 1.00 93.25 245 SER A N 1
ATOM 1978 C CA . SER A 1 245 ? 38.181 -3.176 -34.025 1.00 93.25 245 SER A CA 1
ATOM 1979 C C . SER A 1 245 ? 39.197 -3.959 -33.181 1.00 93.25 245 SER A C 1
ATOM 1981 O O . SER A 1 245 ? 40.281 -4.303 -33.655 1.00 93.25 245 SER A O 1
ATOM 1983 N N . ILE A 1 246 ? 38.838 -4.328 -31.945 1.00 93.25 246 ILE A N 1
ATOM 1984 C CA . ILE A 1 246 ? 39.674 -5.182 -31.088 1.00 93.25 246 ILE A CA 1
ATOM 1985 C C . ILE A 1 246 ? 39.885 -6.556 -31.734 1.00 93.25 246 ILE A C 1
ATOM 1987 O O . ILE A 1 246 ? 41.018 -7.036 -31.771 1.00 93.25 246 ILE A O 1
ATOM 1991 N N . ALA A 1 247 ? 38.828 -7.181 -32.260 1.00 93.38 247 ALA A N 1
ATOM 1992 C CA . ALA A 1 247 ? 38.921 -8.488 -32.906 1.00 93.38 247 ALA A CA 1
ATOM 1993 C C . ALA A 1 247 ? 39.807 -8.450 -34.165 1.00 93.38 247 ALA A C 1
ATOM 1995 O O . ALA A 1 247 ? 40.649 -9.330 -34.347 1.00 93.38 247 ALA A O 1
ATOM 1996 N N . GLU A 1 248 ? 39.685 -7.410 -34.993 1.00 94.62 248 GLU A N 1
ATOM 1997 C CA . GLU A 1 248 ? 40.540 -7.181 -36.163 1.00 94.62 248 GLU A CA 1
ATOM 1998 C C . GLU A 1 248 ? 42.004 -7.009 -35.763 1.00 94.62 248 GLU A C 1
ATOM 2000 O O . GLU A 1 248 ? 42.884 -7.680 -36.306 1.00 94.62 248 GLU A O 1
ATOM 2005 N N . LYS A 1 249 ? 42.286 -6.169 -34.760 1.00 92.75 249 LYS A N 1
ATOM 2006 C CA . LYS A 1 249 ? 43.654 -5.973 -34.264 1.00 92.75 249 LYS A CA 1
ATOM 2007 C C . LYS A 1 249 ? 44.226 -7.240 -33.646 1.00 92.75 249 LYS A C 1
ATOM 2009 O O . LYS A 1 249 ? 45.404 -7.537 -33.846 1.00 92.75 249 LYS A O 1
ATOM 2014 N N . GLN A 1 250 ? 43.407 -8.022 -32.950 1.00 89.62 250 GLN A N 1
ATOM 2015 C CA . GLN A 1 250 ? 43.810 -9.318 -32.419 1.00 89.62 250 GLN A CA 1
ATOM 2016 C C . GLN A 1 250 ? 44.127 -10.311 -33.545 1.00 89.62 250 GLN A C 1
ATOM 2018 O O . GLN A 1 250 ? 45.119 -11.036 -33.449 1.00 89.62 250 GLN A O 1
ATOM 2023 N N . LEU A 1 251 ? 43.348 -10.315 -34.629 1.00 90.25 251 LEU A N 1
ATOM 2024 C CA . LEU A 1 251 ? 43.594 -11.141 -35.809 1.00 90.25 251 LEU A CA 1
ATOM 2025 C C . LEU A 1 251 ? 44.881 -10.718 -36.535 1.00 90.25 251 LEU A C 1
ATOM 2027 O O . LEU A 1 251 ? 45.742 -11.560 -36.789 1.00 90.25 251 LEU A O 1
ATOM 2031 N N . GLU A 1 252 ? 45.062 -9.421 -36.807 1.00 90.94 252 GLU A N 1
ATOM 2032 C CA . GLU A 1 252 ? 46.296 -8.864 -37.379 1.00 90.94 252 GLU A CA 1
ATOM 2033 C C . GLU A 1 252 ? 47.521 -9.268 -36.552 1.00 90.94 252 GLU A C 1
ATOM 2035 O O . GLU A 1 252 ? 48.554 -9.664 -37.096 1.00 90.94 252 GLU A O 1
ATOM 2040 N N . TRP A 1 253 ? 47.405 -9.182 -35.227 1.00 85.75 253 TRP A N 1
ATOM 2041 C CA . TRP A 1 253 ? 48.454 -9.582 -34.302 1.00 85.75 253 TRP A CA 1
ATOM 2042 C C . TRP A 1 253 ? 48.748 -11.078 -34.412 1.00 85.75 253 TRP A C 1
ATOM 2044 O O . TRP A 1 253 ? 49.902 -11.459 -34.602 1.00 85.75 253 TRP A O 1
ATOM 2054 N N . GLN A 1 254 ? 47.723 -11.932 -34.383 1.00 82.06 254 GLN A N 1
ATOM 2055 C CA . GLN A 1 254 ? 47.882 -13.377 -34.562 1.00 82.06 254 GLN A CA 1
ATOM 2056 C C . GLN A 1 254 ? 48.550 -13.733 -35.896 1.00 82.06 254 GLN A C 1
ATOM 2058 O O . GLN A 1 254 ? 49.431 -14.592 -35.916 1.00 82.06 254 GLN A O 1
ATOM 2063 N N . LEU A 1 255 ? 48.190 -13.063 -36.995 1.00 86.12 255 LEU A N 1
ATOM 2064 C CA . LEU A 1 255 ? 48.837 -13.235 -38.299 1.00 86.12 255 LEU A CA 1
ATOM 2065 C C . LEU A 1 255 ? 50.304 -12.800 -38.275 1.00 86.12 255 LEU A C 1
ATOM 2067 O O . LEU A 1 255 ? 51.162 -13.545 -38.745 1.00 86.12 255 LEU A O 1
ATOM 2071 N N . LYS A 1 256 ? 50.618 -11.637 -37.689 1.00 85.88 256 LYS A N 1
ATOM 2072 C CA . LYS A 1 256 ? 52.006 -11.172 -37.526 1.00 85.88 256 LYS A CA 1
ATOM 2073 C C . LYS A 1 256 ? 52.842 -12.185 -36.742 1.00 85.88 256 LYS A C 1
ATOM 2075 O O . LYS A 1 256 ? 53.949 -12.503 -37.169 1.00 85.88 256 LYS A O 1
ATOM 2080 N N . TRP A 1 257 ? 52.306 -12.742 -35.656 1.00 78.44 257 TRP A N 1
ATOM 2081 C CA . TRP A 1 257 ? 52.989 -13.782 -34.881 1.00 78.44 257 TRP A CA 1
ATOM 2082 C C . TRP A 1 257 ? 53.142 -15.091 -35.644 1.00 78.44 257 TRP A C 1
ATOM 2084 O O . TRP A 1 257 ? 54.238 -15.643 -35.673 1.00 78.44 257 TRP A O 1
ATOM 2094 N N . LYS A 1 258 ? 52.090 -15.561 -36.322 1.00 79.62 258 LYS A N 1
ATOM 2095 C CA . LYS A 1 258 ? 52.154 -16.767 -37.156 1.00 79.62 258 LYS A CA 1
ATOM 2096 C C . LYS A 1 258 ? 53.214 -16.634 -38.252 1.00 79.62 258 LYS A C 1
ATOM 2098 O O . LYS A 1 258 ? 53.968 -17.573 -38.474 1.00 79.62 258 LYS A O 1
ATOM 2103 N N . ASN A 1 259 ? 53.313 -15.467 -38.886 1.00 80.12 259 ASN A N 1
ATOM 2104 C CA . ASN A 1 259 ? 54.288 -15.207 -39.945 1.00 80.12 259 ASN A CA 1
ATOM 2105 C C . ASN A 1 259 ? 55.726 -15.069 -39.417 1.00 80.12 259 ASN A C 1
ATOM 2107 O O . ASN A 1 259 ? 56.662 -15.410 -40.131 1.00 80.12 259 ASN A O 1
ATOM 2111 N N . ARG A 1 260 ? 55.921 -14.553 -38.194 1.00 73.81 260 ARG A N 1
ATOM 2112 C CA . ARG A 1 260 ? 57.257 -14.325 -37.610 1.00 73.81 260 ARG A CA 1
ATOM 2113 C C . ARG A 1 260 ? 57.803 -15.520 -36.823 1.00 73.81 260 ARG A C 1
ATOM 2115 O O . ARG A 1 260 ? 59.005 -15.743 -36.867 1.00 73.81 260 ARG A O 1
ATOM 2122 N N . LEU A 1 261 ? 56.956 -16.258 -36.103 1.00 65.00 261 LEU A N 1
ATOM 2123 C CA . LEU A 1 261 ? 57.353 -17.354 -35.204 1.00 65.00 261 LEU A CA 1
ATOM 2124 C C . LEU A 1 261 ? 56.821 -18.734 -35.632 1.00 65.00 261 LEU A C 1
ATOM 2126 O O . LEU A 1 261 ? 57.139 -19.730 -34.988 1.00 65.00 261 LEU A O 1
ATOM 2130 N N . GLY A 1 262 ? 55.970 -18.829 -36.662 1.00 67.12 262 GLY A N 1
ATOM 2131 C CA . GLY A 1 262 ? 55.350 -20.095 -37.090 1.00 67.12 262 GLY A CA 1
ATOM 2132 C C . GLY A 1 262 ? 54.351 -20.696 -36.086 1.00 67.12 262 GLY A C 1
ATOM 2133 O O . GLY A 1 262 ? 53.726 -21.715 -36.374 1.00 67.12 262 GLY A O 1
ATOM 2134 N N . GLN A 1 263 ? 54.167 -20.070 -34.917 1.00 64.50 263 GLN A N 1
ATOM 2135 C CA . GLN A 1 263 ? 53.346 -20.550 -33.803 1.00 64.50 263 GLN A CA 1
ATOM 2136 C C . GLN A 1 263 ? 52.479 -19.422 -33.217 1.00 64.50 263 GLN A C 1
ATOM 2138 O O . GLN A 1 263 ? 52.768 -18.238 -33.377 1.00 64.50 263 GLN A O 1
ATOM 2143 N N . SER A 1 264 ? 51.390 -19.794 -32.534 1.00 58.50 264 SER A N 1
ATOM 2144 C CA . SER A 1 264 ? 50.551 -18.844 -31.788 1.00 58.50 264 SER A CA 1
ATOM 2145 C C . SER A 1 264 ? 51.206 -18.514 -30.439 1.00 58.50 264 SER A C 1
ATOM 2147 O O . SER A 1 264 ? 51.567 -19.450 -29.722 1.00 58.50 264 SER A O 1
ATOM 2149 N N . PRO A 1 265 ? 51.306 -17.231 -30.037 1.00 59.94 265 PRO A N 1
ATOM 2150 C CA . PRO A 1 265 ? 51.959 -16.828 -28.787 1.00 59.94 265 PRO A CA 1
ATOM 2151 C C . PRO A 1 265 ? 51.266 -17.415 -27.547 1.00 59.94 265 PRO A C 1
ATOM 2153 O O . PRO A 1 265 ? 51.902 -17.641 -26.526 1.00 59.94 265 PRO A O 1
ATOM 2156 N N . PHE A 1 266 ? 49.978 -17.757 -27.651 1.00 59.38 266 PHE A N 1
ATOM 2157 C CA . PHE A 1 266 ? 49.213 -18.387 -26.571 1.00 59.38 266 PHE A CA 1
ATOM 2158 C C . PHE A 1 266 ? 49.445 -19.900 -26.438 1.00 59.38 266 PHE A C 1
ATOM 2160 O O . PHE A 1 266 ? 48.965 -20.499 -25.477 1.00 59.38 266 PHE A O 1
ATOM 2167 N N . ARG A 1 267 ? 50.155 -20.537 -27.383 1.00 58.47 267 ARG A N 1
ATOM 2168 C CA . ARG A 1 267 ? 50.610 -21.929 -27.220 1.00 58.47 267 ARG A CA 1
ATOM 2169 C C . ARG A 1 267 ? 51.846 -22.008 -26.321 1.00 58.47 267 ARG A C 1
ATOM 2171 O O . ARG A 1 267 ? 51.908 -22.898 -25.489 1.00 58.47 267 ARG A O 1
ATOM 2178 N N . LEU A 1 268 ? 52.735 -21.013 -26.392 1.00 55.47 268 LEU A N 1
ATOM 2179 C CA . LEU A 1 268 ? 53.936 -20.924 -25.547 1.00 55.47 268 LEU A CA 1
ATOM 2180 C C . LEU A 1 268 ? 53.626 -20.700 -24.059 1.00 55.47 268 LEU A C 1
ATOM 2182 O O . LEU A 1 268 ? 54.454 -21.008 -23.219 1.00 55.47 268 LEU A O 1
ATOM 2186 N N . ILE A 1 269 ? 52.444 -20.167 -23.734 1.00 56.69 269 ILE A N 1
ATOM 2187 C CA . ILE A 1 269 ? 51.993 -19.962 -22.345 1.00 56.69 269 ILE A CA 1
ATOM 2188 C C . ILE A 1 269 ? 51.398 -21.257 -21.756 1.00 56.69 269 ILE A C 1
ATOM 2190 O O . ILE A 1 269 ? 51.281 -21.389 -20.542 1.00 56.69 269 ILE A O 1
ATOM 2194 N N . LYS A 1 270 ? 50.998 -22.221 -22.601 1.00 55.19 270 LYS A N 1
ATOM 2195 C CA . LYS A 1 270 ? 50.451 -23.512 -22.149 1.00 55.19 270 LYS A CA 1
ATOM 2196 C C . LYS A 1 270 ? 51.524 -24.573 -21.928 1.00 55.19 270 LYS A C 1
ATOM 2198 O O . LYS A 1 270 ? 51.325 -25.427 -21.070 1.00 55.19 270 LYS A O 1
ATOM 2203 N N . ASP A 1 271 ? 52.627 -24.506 -22.668 1.00 55.44 271 ASP A N 1
ATOM 2204 C CA . ASP A 1 271 ? 53.764 -25.400 -22.472 1.00 55.44 271 ASP A CA 1
ATOM 2205 C C . ASP A 1 271 ? 54.759 -24.736 -21.505 1.00 55.44 271 ASP A C 1
ATOM 2207 O O . ASP A 1 271 ? 55.268 -23.659 -21.821 1.00 55.44 271 ASP A O 1
ATOM 2211 N N . PRO A 1 272 ? 55.043 -25.323 -20.327 1.00 54.31 272 PRO A N 1
ATOM 2212 C CA . PRO A 1 272 ? 55.999 -24.762 -19.381 1.00 54.31 272 PRO A CA 1
ATOM 2213 C C . PRO A 1 272 ? 57.398 -24.857 -19.990 1.00 54.31 272 PRO A C 1
ATOM 2215 O O . PRO A 1 272 ? 58.059 -25.892 -19.921 1.00 54.31 272 PRO A O 1
ATOM 2218 N N . ASN A 1 273 ? 57.836 -23.788 -20.647 1.00 52.88 273 ASN A N 1
ATOM 2219 C CA . ASN A 1 273 ? 59.171 -23.713 -21.213 1.00 52.88 273 ASN A CA 1
ATOM 2220 C C . ASN A 1 273 ? 60.132 -23.261 -20.095 1.00 52.88 273 ASN A C 1
ATOM 2222 O O . ASN A 1 273 ? 60.032 -22.117 -19.651 1.00 52.88 273 ASN A O 1
ATOM 2226 N N . PRO A 1 274 ? 61.063 -24.111 -19.620 1.00 55.56 274 PRO A N 1
ATOM 2227 C CA . PRO A 1 274 ? 61.823 -23.873 -18.384 1.00 55.56 274 PRO A CA 1
ATOM 2228 C C . PRO A 1 274 ? 62.798 -22.685 -18.446 1.00 55.56 274 PRO A C 1
ATOM 2230 O O . PRO A 1 274 ? 63.391 -22.329 -17.434 1.00 55.56 274 PRO A O 1
ATOM 2233 N N . ALA A 1 275 ? 62.988 -22.070 -19.616 1.00 53.12 275 ALA A N 1
ATOM 2234 C CA . ALA A 1 275 ? 63.871 -20.917 -19.789 1.00 53.12 275 ALA A CA 1
ATOM 2235 C C . ALA A 1 275 ? 63.162 -19.557 -19.639 1.00 53.12 275 ALA A C 1
ATOM 2237 O O . ALA A 1 275 ? 63.827 -18.544 -19.437 1.00 53.12 275 ALA A O 1
ATOM 2238 N N . LEU A 1 276 ? 61.831 -19.512 -19.761 1.00 54.56 276 LEU A N 1
ATOM 2239 C CA . LEU A 1 276 ? 61.040 -18.285 -19.676 1.00 54.56 276 LEU A CA 1
ATOM 2240 C C . LEU A 1 276 ? 59.871 -18.543 -18.730 1.00 54.56 276 LEU A C 1
ATOM 2242 O O . LEU A 1 276 ? 58.773 -18.886 -19.161 1.00 54.56 276 LEU A O 1
ATOM 2246 N N . ASP A 1 277 ? 60.148 -18.401 -17.437 1.00 51.19 277 ASP A N 1
ATOM 2247 C CA . ASP A 1 277 ? 59.201 -18.560 -16.333 1.00 51.19 277 ASP A CA 1
ATOM 2248 C C . ASP A 1 277 ? 58.181 -17.401 -16.351 1.00 51.19 277 ASP A C 1
ATOM 2250 O O . ASP A 1 277 ? 58.246 -16.436 -15.587 1.00 51.19 277 ASP A O 1
ATOM 2254 N N . LEU A 1 278 ? 57.287 -17.417 -17.344 1.00 58.12 278 LEU A N 1
ATOM 2255 C CA . LEU A 1 278 ? 56.219 -16.436 -17.474 1.00 58.12 278 LEU A CA 1
ATOM 2256 C C . LEU A 1 278 ? 55.151 -16.773 -16.437 1.00 58.12 278 LEU A C 1
ATOM 2258 O O . LEU A 1 278 ? 54.419 -17.753 -16.577 1.00 58.12 278 LEU A O 1
ATOM 2262 N N . LEU A 1 279 ? 55.065 -15.934 -15.403 1.00 58.84 279 LEU A N 1
ATOM 2263 C CA . LEU A 1 279 ? 54.022 -16.029 -14.389 1.00 58.84 279 LEU A CA 1
ATOM 2264 C C . LEU A 1 279 ? 52.641 -16.115 -15.065 1.00 58.84 279 LEU A C 1
ATOM 2266 O O . LEU A 1 279 ? 52.380 -15.372 -16.021 1.00 58.84 279 LEU A O 1
ATOM 2270 N N . PRO A 1 280 ? 51.745 -16.997 -14.589 1.00 56.16 280 PRO A N 1
ATOM 2271 C CA . PRO A 1 280 ? 50.395 -17.086 -15.122 1.00 56.16 280 PRO A CA 1
ATOM 2272 C C . PRO A 1 280 ? 49.718 -15.714 -15.076 1.00 56.16 280 PRO A C 1
ATOM 2274 O O . PRO A 1 280 ? 49.917 -14.939 -14.137 1.00 56.16 280 PRO A O 1
ATOM 2277 N N . ALA A 1 281 ? 48.923 -15.412 -16.108 1.00 58.25 281 ALA A N 1
ATOM 2278 C CA . ALA A 1 281 ? 48.182 -14.159 -16.198 1.00 58.25 281 ALA A CA 1
ATOM 2279 C C . ALA A 1 281 ? 47.430 -13.911 -14.883 1.00 58.25 281 ALA A C 1
ATOM 2281 O O . ALA A 1 281 ? 46.680 -14.781 -14.432 1.00 58.25 281 ALA A O 1
ATOM 2282 N N . MET A 1 282 ? 47.664 -12.748 -14.265 1.00 55.34 282 MET A N 1
ATOM 2283 C CA . MET A 1 282 ? 47.029 -12.386 -12.999 1.00 55.34 282 MET A CA 1
ATOM 2284 C C . MET A 1 282 ? 45.520 -12.607 -13.100 1.00 55.34 282 MET A C 1
ATOM 2286 O O . MET A 1 282 ? 44.881 -12.179 -14.065 1.00 55.34 282 MET A O 1
ATOM 2290 N N . SER A 1 283 ? 44.957 -13.288 -12.105 1.00 57.56 283 SER A N 1
ATOM 2291 C CA . SER A 1 283 ? 43.516 -13.501 -12.009 1.00 57.56 283 SER A CA 1
ATOM 2292 C C . SER A 1 283 ? 42.776 -12.156 -12.054 1.00 57.56 283 SER A C 1
ATOM 2294 O O . SER A 1 283 ? 43.264 -11.183 -11.470 1.00 57.56 283 SER A O 1
ATOM 2296 N N . PRO A 1 284 ? 41.614 -12.078 -12.732 1.00 61.34 284 PRO A N 1
ATOM 2297 C CA . PRO A 1 284 ? 40.861 -10.836 -12.860 1.00 61.34 284 PRO A CA 1
ATOM 2298 C C . PRO A 1 284 ? 40.578 -10.243 -11.477 1.00 61.34 284 PRO A C 1
ATOM 2300 O O . PRO A 1 284 ? 40.140 -10.950 -10.570 1.00 61.34 284 PRO A O 1
ATOM 2303 N N . LEU A 1 285 ? 40.859 -8.947 -11.321 1.00 59.00 285 LEU A N 1
ATOM 2304 C CA . LEU A 1 285 ? 40.688 -8.220 -10.065 1.00 59.00 285 LEU A CA 1
ATOM 2305 C C . LEU A 1 285 ? 39.220 -8.305 -9.621 1.00 59.00 285 LEU A C 1
ATOM 2307 O O . LEU A 1 285 ? 38.340 -7.702 -10.236 1.00 59.00 285 LEU A O 1
ATOM 2311 N N . SER A 1 286 ? 38.944 -9.071 -8.564 1.00 61.28 286 SER A N 1
ATOM 2312 C CA . SER A 1 286 ? 37.616 -9.128 -7.957 1.00 61.28 286 SER A CA 1
ATOM 2313 C C . SER A 1 286 ? 37.461 -7.976 -6.967 1.00 61.28 286 SER A C 1
ATOM 2315 O O . SER A 1 286 ? 38.201 -7.898 -5.990 1.00 61.28 286 SER A O 1
ATOM 2317 N N . PHE A 1 287 ? 36.460 -7.122 -7.172 1.00 66.19 287 PHE A N 1
ATOM 2318 C CA . PHE A 1 287 ? 36.092 -6.061 -6.222 1.00 66.19 287 PHE A CA 1
ATOM 2319 C C . PHE A 1 287 ? 35.163 -6.554 -5.099 1.00 66.19 287 PHE A C 1
ATOM 2321 O O . PHE A 1 287 ? 34.558 -5.755 -4.389 1.00 66.19 287 PHE A O 1
ATOM 2328 N N . THR A 1 288 ? 35.016 -7.870 -4.934 1.00 65.50 288 THR A N 1
ATOM 2329 C CA . THR A 1 288 ? 34.284 -8.443 -3.804 1.00 65.50 288 THR A CA 1
ATOM 2330 C C . THR A 1 288 ? 35.106 -8.273 -2.527 1.00 65.50 288 THR A C 1
ATOM 2332 O O . THR A 1 288 ? 36.285 -8.638 -2.534 1.00 65.50 288 THR A O 1
ATOM 2335 N N . PRO A 1 289 ? 34.521 -7.745 -1.436 1.00 63.09 289 PRO A N 1
ATOM 2336 C CA . PRO A 1 289 ? 35.232 -7.596 -0.173 1.00 63.09 289 PRO A CA 1
ATOM 2337 C C . PRO A 1 289 ? 35.745 -8.963 0.287 1.00 63.09 289 PRO A C 1
ATOM 2339 O O . PRO A 1 289 ? 34.990 -9.935 0.331 1.00 63.09 289 PRO A O 1
ATOM 2342 N N . ALA A 1 290 ? 37.044 -9.046 0.573 1.00 67.12 290 ALA A N 1
ATOM 2343 C CA . ALA A 1 290 ? 37.672 -10.285 1.006 1.00 67.12 290 ALA A CA 1
ATOM 2344 C C . ALA A 1 290 ? 37.069 -10.740 2.344 1.00 67.12 290 ALA A C 1
ATOM 2346 O O . ALA A 1 290 ? 36.940 -9.944 3.275 1.00 67.12 290 ALA A O 1
ATOM 2347 N N . THR A 1 291 ? 36.714 -12.021 2.446 1.00 69.56 291 THR A N 1
ATOM 2348 C CA . THR A 1 291 ? 36.229 -12.626 3.692 1.00 69.56 291 THR A CA 1
ATOM 2349 C C . THR A 1 291 ? 37.275 -12.455 4.796 1.00 69.56 291 THR A C 1
ATOM 2351 O O . THR A 1 291 ? 38.475 -12.564 4.538 1.00 69.56 291 THR A O 1
ATOM 2354 N N . GLU A 1 292 ? 36.841 -12.229 6.037 1.00 70.00 292 GLU A N 1
ATOM 2355 C CA . GLU A 1 292 ? 37.729 -11.953 7.180 1.00 70.00 292 GLU A CA 1
ATOM 2356 C C . GLU A 1 292 ? 38.811 -13.037 7.380 1.00 70.00 292 GLU A C 1
ATOM 2358 O O . GLU A 1 292 ? 39.942 -12.757 7.775 1.00 70.00 292 GLU A O 1
ATOM 2363 N N . GLU A 1 293 ? 38.501 -14.283 7.024 1.00 70.12 293 GLU A N 1
ATOM 2364 C CA . GLU A 1 293 ? 39.435 -15.413 7.049 1.00 70.12 293 GLU A CA 1
ATOM 2365 C C . GLU A 1 293 ? 40.543 -15.318 5.985 1.00 70.12 293 GLU A C 1
ATOM 2367 O O . GLU A 1 293 ? 41.681 -15.715 6.238 1.00 70.12 293 GLU A O 1
ATOM 2372 N N . ALA A 1 294 ? 40.232 -14.773 4.804 1.00 64.81 294 ALA A N 1
ATOM 2373 C CA . ALA A 1 294 ? 41.206 -14.520 3.742 1.00 64.81 294 ALA A CA 1
ATOM 2374 C C . ALA A 1 294 ? 42.103 -13.325 4.094 1.00 64.81 294 ALA A C 1
ATOM 2376 O O . ALA A 1 294 ? 43.302 -13.357 3.824 1.00 64.81 294 ALA A O 1
ATOM 2377 N N . TYR A 1 295 ? 41.544 -12.314 4.769 1.00 66.56 295 TYR A N 1
ATOM 2378 C CA . TYR A 1 295 ? 42.309 -11.190 5.304 1.00 66.56 295 TYR A CA 1
ATOM 2379 C C . TYR A 1 295 ? 43.327 -11.661 6.352 1.00 66.56 295 TYR A C 1
ATOM 2381 O O . TYR A 1 295 ? 44.509 -11.370 6.218 1.00 66.56 295 TYR A O 1
ATOM 2389 N N . LYS A 1 296 ? 42.918 -12.498 7.317 1.00 67.56 296 LYS A N 1
ATOM 2390 C CA . LYS A 1 296 ? 43.815 -13.049 8.356 1.00 67.56 296 LYS A CA 1
ATOM 2391 C C . LYS A 1 296 ? 44.956 -13.911 7.805 1.00 67.56 296 LYS A C 1
ATOM 2393 O O . LYS A 1 296 ? 46.014 -13.984 8.421 1.00 67.56 296 LYS A O 1
ATOM 2398 N N . LYS A 1 297 ? 44.756 -14.557 6.653 1.00 67.81 297 LYS A N 1
ATOM 2399 C CA . LYS A 1 297 ? 45.792 -15.335 5.950 1.00 67.81 297 LYS A CA 1
ATOM 2400 C C . LYS A 1 297 ? 46.671 -14.487 5.022 1.00 67.81 297 LYS A C 1
ATOM 2402 O O . LYS A 1 297 ? 47.619 -15.014 4.448 1.00 67.81 297 LYS A O 1
ATOM 2407 N N . SER A 1 298 ? 46.360 -13.204 4.854 1.00 68.56 298 SER A N 1
ATOM 2408 C CA . SER A 1 298 ? 47.107 -12.296 3.991 1.00 68.56 298 SER A CA 1
ATOM 2409 C C . SER A 1 298 ? 48.463 -11.933 4.594 1.00 68.56 298 SER A C 1
ATOM 2411 O O . SER A 1 298 ? 48.599 -11.759 5.806 1.00 68.56 298 SER A O 1
ATOM 2413 N N . VAL A 1 299 ? 49.459 -11.736 3.729 1.00 66.44 299 VAL A N 1
ATOM 2414 C CA . VAL A 1 299 ? 50.816 -11.297 4.105 1.00 66.44 299 VAL A CA 1
ATOM 2415 C C . VAL A 1 299 ? 50.778 -9.973 4.884 1.00 66.44 299 VAL A C 1
ATOM 2417 O O . VAL A 1 299 ? 51.583 -9.756 5.786 1.00 66.44 299 VAL A O 1
ATOM 2420 N N . PHE A 1 300 ? 49.780 -9.123 4.619 1.00 61.03 300 PHE A N 1
ATOM 2421 C CA . PHE A 1 300 ? 49.577 -7.856 5.330 1.00 61.03 300 PHE A CA 1
ATOM 2422 C C . PHE A 1 300 ? 49.190 -8.025 6.811 1.00 61.03 300 PHE A C 1
ATOM 2424 O O . PHE A 1 300 ? 49.429 -7.118 7.604 1.00 61.03 300 PHE A O 1
ATOM 2431 N N . CYS A 1 301 ? 48.639 -9.176 7.215 1.00 64.50 301 CYS A N 1
ATOM 2432 C CA . CYS A 1 301 ? 48.374 -9.484 8.625 1.00 64.50 301 CYS A CA 1
ATOM 2433 C C . CYS A 1 301 ? 49.570 -10.127 9.338 1.00 64.50 301 CYS A C 1
ATOM 2435 O O . CYS A 1 301 ? 49.618 -10.104 10.565 1.00 64.50 301 CYS A O 1
ATOM 2437 N N . GLN A 1 302 ? 50.534 -10.681 8.595 1.00 64.50 302 GLN A N 1
ATOM 2438 C CA . GLN A 1 302 ? 51.766 -11.236 9.172 1.00 64.50 302 GLN A CA 1
ATOM 2439 C C . GLN A 1 302 ? 52.755 -10.142 9.589 1.00 64.50 302 GLN A C 1
ATOM 2441 O O . GLN A 1 302 ? 53.560 -10.359 10.491 1.00 64.50 302 GLN A O 1
ATOM 2446 N N . TYR A 1 303 ? 52.647 -8.952 8.993 1.00 65.75 303 TYR A N 1
ATOM 2447 C CA . TYR A 1 303 ? 53.456 -7.785 9.337 1.00 65.75 303 TYR A CA 1
ATOM 2448 C C . TYR A 1 303 ? 52.552 -6.565 9.545 1.00 65.75 303 TYR A C 1
ATOM 2450 O O . TYR A 1 303 ? 52.433 -5.727 8.647 1.00 65.75 303 TYR A O 1
ATOM 2458 N N . PRO A 1 304 ? 51.877 -6.453 10.705 1.00 66.69 304 PRO A N 1
ATOM 2459 C CA . PRO A 1 304 ? 51.074 -5.280 10.997 1.00 66.69 304 PRO A CA 1
ATOM 2460 C C . PRO A 1 304 ? 51.978 -4.045 11.011 1.00 66.69 304 PRO A C 1
ATOM 2462 O O . PRO A 1 304 ? 52.945 -3.975 11.770 1.00 66.69 304 PRO A O 1
ATOM 2465 N N . ALA A 1 305 ? 51.667 -3.067 10.162 1.00 64.38 305 ALA A N 1
ATOM 2466 C CA . ALA A 1 305 ? 52.343 -1.781 10.190 1.00 64.38 305 ALA A CA 1
ATOM 2467 C C . ALA A 1 305 ? 52.099 -1.129 11.560 1.00 64.38 305 ALA A C 1
ATOM 2469 O O . ALA A 1 305 ? 50.957 -0.855 11.933 1.00 64.38 305 ALA A O 1
ATOM 2470 N N . LEU A 1 306 ? 53.170 -0.893 12.318 1.00 63.53 306 LEU A N 1
ATOM 2471 C CA . LEU A 1 306 ? 53.113 -0.109 13.547 1.00 63.53 306 LEU A CA 1
ATOM 2472 C C . LEU A 1 306 ? 52.774 1.334 13.167 1.00 63.53 306 LEU A C 1
ATOM 2474 O O . LEU A 1 306 ? 53.616 2.067 12.650 1.00 63.53 306 LEU A O 1
ATOM 2478 N N . ILE A 1 307 ? 51.524 1.732 13.394 1.00 60.16 307 ILE A N 1
ATOM 2479 C CA . ILE A 1 307 ? 51.110 3.128 13.264 1.00 60.16 307 ILE A CA 1
ATOM 2480 C C . ILE A 1 307 ? 51.785 3.897 14.411 1.00 60.16 307 ILE A C 1
ATOM 2482 O O . ILE A 1 307 ? 51.593 3.516 15.568 1.00 60.16 307 ILE A O 1
ATOM 2486 N N . PRO A 1 308 ? 52.567 4.956 14.137 1.00 59.03 308 PRO A N 1
ATOM 2487 C CA . PRO A 1 308 ? 53.172 5.768 15.186 1.00 59.03 308 PRO A CA 1
ATOM 2488 C C . PRO A 1 308 ? 52.097 6.334 16.125 1.00 59.03 308 PRO A C 1
ATOM 2490 O O . PRO A 1 308 ? 51.082 6.866 15.671 1.00 59.03 308 PRO A O 1
ATOM 2493 N N . ASP A 1 309 ? 52.333 6.272 17.438 1.00 52.19 309 ASP A N 1
ATOM 2494 C CA . ASP A 1 309 ? 51.393 6.707 18.489 1.00 52.19 309 ASP A CA 1
ATOM 2495 C C . ASP A 1 309 ? 51.038 8.213 18.460 1.00 52.19 309 ASP A C 1
ATOM 2497 O O . ASP A 1 309 ? 50.233 8.684 19.265 1.00 52.19 309 ASP A O 1
ATOM 2501 N N . SER A 1 310 ? 51.567 8.991 17.512 1.00 56.72 310 SER A N 1
ATOM 2502 C CA . SER A 1 310 ? 51.266 10.418 17.359 1.00 56.72 310 SER A CA 1
ATOM 2503 C C . SER A 1 310 ? 49.846 10.716 16.859 1.00 56.72 310 SER A C 1
ATOM 2505 O O . SER A 1 310 ? 49.400 11.854 16.979 1.00 56.72 310 SER A O 1
ATOM 2507 N N . ILE A 1 311 ? 49.095 9.720 16.371 1.00 50.94 311 ILE A N 1
ATOM 2508 C CA . ILE A 1 311 ? 47.697 9.902 15.928 1.00 50.94 311 ILE A CA 1
ATOM 2509 C C . ILE A 1 311 ? 46.685 9.575 17.048 1.00 50.94 311 ILE A C 1
ATOM 2511 O O . ILE A 1 311 ? 45.517 9.947 16.965 1.00 50.94 311 ILE A O 1
ATOM 2515 N N . LYS A 1 312 ? 47.122 8.984 18.172 1.00 48.72 312 LYS A N 1
ATOM 2516 C CA . LYS A 1 312 ? 46.235 8.655 19.308 1.00 48.72 312 LYS A CA 1
ATOM 2517 C C . LYS A 1 312 ? 45.825 9.857 20.172 1.00 48.72 312 LYS A C 1
ATOM 2519 O O . LYS A 1 312 ? 45.030 9.687 21.089 1.00 48.72 312 LYS A O 1
ATOM 2524 N N . LYS A 1 313 ? 46.315 11.071 19.887 1.00 45.81 313 LYS A N 1
ATOM 2525 C CA . LYS A 1 313 ? 45.916 12.297 20.608 1.00 45.81 313 LYS A CA 1
ATOM 2526 C C . LYS A 1 313 ? 44.743 13.071 19.994 1.00 45.81 313 LYS A C 1
ATOM 2528 O O . LYS A 1 313 ? 44.274 13.994 20.642 1.00 45.81 313 LYS A O 1
ATOM 2533 N N . ASN A 1 314 ? 44.241 12.698 18.813 1.00 45.38 314 ASN A N 1
ATOM 2534 C CA . ASN A 1 314 ? 43.140 13.428 18.156 1.00 45.38 314 ASN A CA 1
ATOM 2535 C C . ASN A 1 314 ? 41.840 12.631 17.992 1.00 45.38 314 ASN A C 1
ATOM 2537 O O . ASN A 1 314 ? 40.951 13.060 17.265 1.00 45.38 314 ASN A O 1
ATOM 2541 N N . VAL A 1 315 ? 41.692 11.499 18.679 1.00 48.16 315 VAL A N 1
ATOM 2542 C CA . VAL A 1 315 ? 40.398 10.810 18.769 1.00 48.16 315 VAL A CA 1
ATOM 2543 C C . VAL A 1 315 ? 40.173 10.408 20.220 1.00 48.16 315 VAL A C 1
ATOM 2545 O O . VAL A 1 315 ? 40.337 9.253 20.602 1.00 48.16 315 VAL A O 1
ATOM 2548 N N . GLN A 1 316 ? 39.846 11.393 21.051 1.00 38.56 316 GLN A N 1
ATOM 2549 C CA . GLN A 1 316 ? 39.217 11.144 22.339 1.00 38.56 316 GLN A CA 1
ATOM 2550 C C . GLN A 1 316 ? 37.810 11.735 22.285 1.00 38.56 316 GLN A C 1
ATOM 2552 O O . GLN A 1 316 ? 37.658 12.944 22.180 1.00 38.56 316 GLN A O 1
ATOM 2557 N N . ALA A 1 317 ? 36.840 10.819 22.328 1.00 41.38 317 ALA A N 1
ATOM 2558 C CA . ALA A 1 317 ? 35.421 11.004 22.608 1.00 41.38 317 ALA A CA 1
ATOM 2559 C C . ALA A 1 317 ? 34.659 12.025 21.745 1.00 41.38 317 ALA A C 1
ATOM 2561 O O . ALA A 1 317 ? 34.591 13.198 22.079 1.00 41.38 317 ALA A O 1
ATOM 2562 N N . ASP A 1 318 ? 33.947 11.525 20.732 1.00 33.16 318 ASP A N 1
ATOM 2563 C CA . ASP A 1 318 ? 32.547 11.932 20.608 1.00 33.16 318 ASP A CA 1
ATOM 2564 C C . ASP A 1 318 ? 31.677 10.676 20.665 1.00 33.16 318 ASP A C 1
ATOM 2566 O O . ASP A 1 318 ? 31.681 9.795 19.801 1.00 33.16 318 ASP A O 1
ATOM 2570 N N . GLU A 1 319 ? 31.030 10.566 21.814 1.00 35.38 319 GLU A N 1
ATOM 2571 C CA . GLU A 1 319 ? 30.122 9.527 22.245 1.00 35.38 319 GLU A CA 1
ATOM 2572 C C . GLU A 1 319 ? 28.793 9.765 21.514 1.00 35.38 319 GLU A C 1
ATOM 2574 O O . GLU A 1 319 ? 28.057 10.699 21.826 1.00 35.38 319 GLU A O 1
ATOM 2579 N N . PHE A 1 320 ? 28.475 8.957 20.498 1.00 31.48 320 PHE A N 1
ATOM 2580 C CA . PHE A 1 320 ? 27.154 8.998 19.865 1.00 31.48 320 PHE A CA 1
ATOM 2581 C C . PHE A 1 320 ? 26.111 8.396 20.815 1.00 31.48 320 PHE A C 1
ATOM 2583 O O . PHE A 1 320 ? 25.710 7.238 20.690 1.00 31.48 320 PHE A O 1
ATOM 2590 N N . LEU A 1 321 ? 25.669 9.205 21.775 1.00 31.05 321 LEU A N 1
ATOM 2591 C CA . LEU A 1 321 ? 24.444 8.986 22.523 1.00 31.05 321 LEU A CA 1
ATOM 2592 C C . LEU A 1 321 ? 23.247 9.392 21.661 1.00 31.05 321 LEU A C 1
ATOM 2594 O O . LEU A 1 321 ? 23.069 10.537 21.254 1.00 31.05 321 LEU A O 1
ATOM 2598 N N . THR A 1 322 ? 22.409 8.395 21.408 1.00 36.50 322 THR A N 1
ATOM 2599 C CA . THR A 1 322 ? 20.984 8.499 21.102 1.00 36.50 322 THR A CA 1
ATOM 2600 C C . THR A 1 322 ? 20.322 9.660 21.850 1.00 36.50 322 THR A C 1
ATOM 2602 O O . THR A 1 322 ? 20.475 9.746 23.063 1.00 36.50 322 THR A O 1
ATOM 2605 N N . VAL A 1 323 ? 19.524 10.477 21.152 1.00 28.58 323 VAL A N 1
ATOM 2606 C CA . VAL A 1 323 ? 18.169 10.937 21.534 1.00 28.58 323 VAL A CA 1
ATOM 2607 C C . VAL A 1 323 ? 17.753 12.061 20.583 1.00 28.58 323 VAL A C 1
ATOM 2609 O O . VAL A 1 323 ? 18.426 13.076 20.438 1.00 28.58 323 VAL A O 1
ATOM 2612 N N . GLY A 1 324 ? 16.612 11.868 19.922 1.00 31.50 324 GLY A N 1
ATOM 2613 C CA . GLY A 1 324 ? 15.940 12.933 19.194 1.00 31.50 324 GLY A CA 1
ATOM 2614 C C . GLY A 1 324 ? 15.227 13.906 20.130 1.00 31.50 324 GLY A C 1
ATOM 2615 O O . GLY A 1 324 ? 14.714 13.498 21.168 1.00 31.50 324 GLY A O 1
ATOM 2616 N N . LYS A 1 325 ? 15.127 15.170 19.710 1.00 28.62 325 LYS A N 1
ATOM 2617 C CA . LYS A 1 325 ? 13.928 16.021 19.814 1.00 28.62 325 LYS A CA 1
ATOM 2618 C C . LYS A 1 325 ? 14.182 17.378 19.143 1.00 28.62 325 LYS A C 1
ATOM 2620 O O . LYS A 1 325 ? 15.138 18.068 19.462 1.00 28.62 325 LYS A O 1
ATOM 2625 N N . THR A 1 326 ? 13.305 17.684 18.188 1.00 29.61 326 THR A N 1
ATOM 2626 C CA . THR A 1 326 ? 12.656 18.981 17.906 1.00 29.61 326 THR A CA 1
ATOM 2627 C C . THR A 1 326 ? 13.084 20.191 18.746 1.00 29.61 326 THR A C 1
ATOM 2629 O O . THR A 1 326 ? 12.966 20.118 19.967 1.00 29.61 326 THR A O 1
ATOM 2632 N N . LEU A 1 327 ? 13.372 21.338 18.117 1.00 28.05 327 LEU A N 1
ATOM 2633 C CA . LEU A 1 327 ? 12.459 22.479 17.873 1.00 28.05 327 LEU A CA 1
ATOM 2634 C C . LEU A 1 327 ? 13.269 23.681 17.325 1.00 28.05 327 LEU A C 1
ATOM 2636 O O . LEU A 1 327 ? 14.389 23.850 17.781 1.00 28.05 327 LEU A O 1
ATOM 2640 N N . GLU A 1 328 ? 12.658 24.465 16.415 1.00 25.28 328 GLU A N 1
ATOM 2641 C CA . GLU A 1 328 ? 12.734 25.948 16.260 1.00 25.28 328 GLU A CA 1
ATOM 2642 C C . GLU A 1 328 ? 14.108 26.668 16.219 1.00 25.28 328 GLU A C 1
ATOM 2644 O O . GLU A 1 328 ? 15.041 26.312 16.915 1.00 25.28 328 GLU A O 1
ATOM 2649 N N . ASN A 1 329 ? 14.347 27.796 15.553 1.00 27.22 329 ASN A N 1
ATOM 2650 C CA . ASN A 1 329 ? 13.790 28.636 14.484 1.00 27.22 329 ASN A CA 1
ATOM 2651 C C . ASN A 1 329 ? 14.824 29.793 14.371 1.00 27.22 329 ASN A C 1
ATOM 2653 O O . ASN A 1 329 ? 15.398 30.135 15.402 1.00 27.22 329 ASN A O 1
ATOM 2657 N N . GLU A 1 330 ? 14.965 30.435 13.199 1.00 31.92 330 GLU A N 1
ATOM 2658 C CA . GLU A 1 330 ? 15.517 31.810 13.030 1.00 31.92 330 GLU A CA 1
ATOM 2659 C C . GLU A 1 330 ? 17.026 32.026 13.369 1.00 31.92 330 GLU A C 1
ATOM 2661 O O . GLU A 1 330 ? 17.570 31.479 14.313 1.00 31.92 330 GLU A O 1
ATOM 2666 N N . ASP A 1 331 ? 17.843 32.822 12.676 1.00 28.72 331 ASP A N 1
ATOM 2667 C CA . ASP A 1 331 ? 17.711 33.635 11.468 1.00 28.72 331 ASP A CA 1
ATOM 2668 C C . ASP A 1 331 ? 19.125 34.140 11.050 1.00 28.72 331 ASP A C 1
ATOM 2670 O O . ASP A 1 331 ? 20.041 34.190 11.870 1.00 28.72 331 ASP A O 1
ATOM 2674 N N . TYR A 1 332 ? 19.270 34.559 9.786 1.00 27.44 332 TYR A N 1
ATOM 2675 C CA . TYR A 1 332 ? 20.364 35.341 9.155 1.00 27.44 332 TYR A CA 1
ATOM 2676 C C . TYR A 1 332 ? 21.837 34.866 9.243 1.00 27.44 332 TYR A C 1
ATOM 2678 O O . TYR A 1 332 ? 22.506 34.966 10.263 1.00 27.44 332 TYR A O 1
ATOM 2686 N N . SER A 1 333 ? 22.459 34.621 8.081 1.00 29.55 333 SER A N 1
ATOM 2687 C CA . SER A 1 333 ? 23.299 35.638 7.409 1.00 29.55 333 SER A CA 1
ATOM 2688 C C . SER A 1 333 ? 24.175 35.033 6.302 1.00 29.55 333 SER A C 1
ATOM 2690 O O . SER A 1 333 ? 24.657 33.905 6.359 1.00 29.55 333 SER A O 1
ATOM 2692 N N . THR A 1 334 ? 24.346 35.832 5.261 1.00 32.41 334 THR A N 1
ATOM 2693 C CA . THR A 1 334 ? 25.005 35.588 3.981 1.00 32.41 334 THR A CA 1
ATOM 2694 C C . THR A 1 334 ? 26.519 35.380 4.098 1.00 32.41 334 THR A C 1
ATOM 2696 O O . THR A 1 334 ? 27.177 36.046 4.893 1.00 32.41 334 THR A O 1
ATOM 2699 N N . LYS A 1 335 ? 27.085 34.528 3.223 1.00 31.14 335 LYS A N 1
ATOM 2700 C CA . LYS A 1 335 ? 28.396 34.724 2.560 1.00 31.14 335 LYS A CA 1
ATOM 2701 C C . LYS A 1 335 ? 28.654 33.660 1.478 1.00 31.14 335 LYS A C 1
ATOM 2703 O O . LYS A 1 335 ? 29.050 32.536 1.749 1.00 31.14 335 LYS A O 1
ATOM 2708 N N . THR A 1 336 ? 28.363 34.076 0.245 1.00 29.55 336 THR A N 1
ATOM 2709 C CA . THR A 1 336 ? 29.105 33.857 -1.015 1.00 29.55 336 THR A CA 1
ATOM 2710 C C . THR A 1 336 ? 30.035 32.639 -1.135 1.00 29.55 336 THR A C 1
ATOM 2712 O O . THR A 1 336 ? 31.130 32.612 -0.574 1.00 29.55 336 THR A O 1
ATOM 2715 N N . VAL A 1 337 ? 29.639 31.712 -2.012 1.00 28.31 337 VAL A N 1
ATOM 2716 C CA . VAL A 1 337 ? 30.477 30.668 -2.618 1.00 28.31 337 VAL A CA 1
ATOM 2717 C C . VAL A 1 337 ? 31.310 31.290 -3.743 1.00 28.31 337 VAL A C 1
ATOM 2719 O O . VAL A 1 337 ? 30.769 31.952 -4.625 1.00 28.31 337 VAL A O 1
ATOM 2722 N N . THR A 1 338 ? 32.626 31.096 -3.707 1.00 32.59 338 THR A N 1
ATOM 2723 C CA . THR A 1 338 ? 33.565 31.529 -4.746 1.00 32.59 338 THR A CA 1
ATOM 2724 C C . THR A 1 338 ? 33.582 30.543 -5.916 1.00 32.59 338 THR A C 1
ATOM 2726 O O . THR A 1 338 ? 33.880 29.359 -5.762 1.00 32.59 338 THR A O 1
ATOM 2729 N N . GLU A 1 339 ? 33.277 31.055 -7.107 1.00 29.25 339 GLU A N 1
ATOM 2730 C CA . GLU A 1 339 ? 33.418 30.368 -8.389 1.00 29.25 339 GLU A CA 1
ATOM 2731 C C . GLU A 1 339 ? 34.903 30.155 -8.734 1.00 29.25 339 GLU A C 1
ATOM 2733 O O . GLU A 1 339 ? 35.708 31.088 -8.719 1.00 29.25 339 GLU A O 1
ATOM 2738 N N . ARG A 1 340 ? 35.280 28.918 -9.082 1.00 28.64 340 ARG A N 1
ATOM 2739 C CA . ARG A 1 340 ? 36.562 28.604 -9.730 1.00 28.64 340 ARG A CA 1
ATOM 2740 C C . ARG A 1 340 ? 36.375 28.641 -11.243 1.00 28.64 340 ARG A C 1
ATOM 2742 O O . ARG A 1 340 ? 35.797 27.725 -11.820 1.00 28.64 340 ARG A O 1
ATOM 2749 N N . THR A 1 341 ? 36.911 29.671 -11.885 1.00 30.16 341 THR A N 1
ATOM 2750 C CA . THR A 1 341 ? 37.055 29.763 -13.340 1.00 30.16 341 THR A CA 1
ATOM 2751 C C . THR A 1 341 ? 38.259 28.943 -13.819 1.00 30.16 341 THR A C 1
ATOM 2753 O O . THR A 1 341 ? 39.399 29.165 -13.409 1.00 30.16 341 THR A O 1
ATOM 2756 N N . LEU A 1 342 ? 37.998 27.984 -14.710 1.00 30.34 342 LEU A N 1
ATOM 2757 C CA . LEU A 1 342 ? 38.995 27.263 -15.505 1.00 30.34 342 LEU A CA 1
ATOM 2758 C C . LEU A 1 342 ? 39.464 28.165 -16.659 1.00 30.34 342 LEU A C 1
ATOM 2760 O O . LEU A 1 342 ? 38.663 28.578 -17.493 1.00 30.34 342 LEU A O 1
ATOM 2764 N N . LYS A 1 343 ? 40.765 28.470 -16.709 1.00 28.22 343 LYS A N 1
ATOM 2765 C CA . LYS A 1 343 ? 41.406 29.164 -17.836 1.00 28.22 343 LYS A CA 1
ATOM 2766 C C . LYS A 1 343 ? 41.630 28.178 -18.986 1.00 28.22 343 LYS A C 1
ATOM 2768 O O . LYS A 1 343 ? 42.375 27.216 -18.818 1.00 28.22 343 LYS A O 1
ATOM 2773 N N . LEU A 1 344 ? 41.033 28.446 -20.147 1.00 28.64 344 LEU A N 1
ATOM 2774 C CA . LEU A 1 344 ? 41.375 27.804 -21.417 1.00 28.64 344 LEU A CA 1
ATOM 2775 C C . LEU A 1 344 ? 42.329 28.733 -22.187 1.00 28.64 344 LEU A C 1
ATOM 2777 O O . LEU A 1 344 ? 42.009 29.898 -22.420 1.00 28.64 344 LEU A O 1
ATOM 2781 N N . ALA A 1 345 ? 43.511 28.230 -22.533 1.00 29.44 345 ALA A N 1
ATOM 2782 C CA . ALA A 1 345 ? 44.500 28.932 -23.343 1.00 29.44 345 ALA A CA 1
ATOM 2783 C C . ALA A 1 345 ? 44.045 28.994 -24.811 1.00 29.44 345 ALA A C 1
ATOM 2785 O O . ALA A 1 345 ? 43.687 27.971 -25.390 1.00 29.44 345 ALA A O 1
ATOM 2786 N N . THR A 1 346 ? 44.085 30.181 -25.416 1.00 30.97 346 THR A N 1
ATOM 2787 C CA . THR A 1 346 ? 43.937 30.381 -26.862 1.00 30.97 346 THR A CA 1
ATOM 2788 C C . THR A 1 346 ? 45.294 30.744 -27.459 1.00 30.97 346 THR A C 1
ATOM 2790 O O . THR A 1 346 ? 45.962 31.680 -27.020 1.00 30.97 346 THR A O 1
ATOM 2793 N N . HIS A 1 347 ? 45.718 29.949 -28.441 1.00 30.98 347 HIS A N 1
ATOM 2794 C CA . HIS A 1 347 ? 46.877 30.214 -29.283 1.00 30.98 347 HIS A CA 1
ATOM 2795 C C . HIS A 1 347 ? 46.571 31.358 -30.261 1.00 30.98 347 HIS A C 1
ATOM 2797 O O . HIS A 1 347 ? 45.483 31.434 -30.826 1.00 30.98 347 HIS A O 1
ATOM 2803 N N . SER A 1 348 ? 47.552 32.243 -30.433 1.00 29.58 348 SER A N 1
ATOM 2804 C CA . SER A 1 348 ? 47.562 33.363 -31.374 1.00 29.58 348 SER A CA 1
ATOM 2805 C C . SER A 1 348 ? 48.150 32.906 -32.710 1.00 29.58 348 SER A C 1
ATOM 2807 O O . SER A 1 348 ? 49.320 32.529 -32.762 1.00 29.58 348 SER A O 1
ATOM 2809 N N . GLU A 1 349 ? 47.356 32.959 -33.780 1.00 30.83 349 GLU A N 1
ATOM 2810 C CA . GLU A 1 349 ? 47.847 32.964 -35.159 1.00 30.83 349 GLU A CA 1
ATOM 2811 C C . GLU A 1 349 ? 47.700 34.380 -35.725 1.00 30.83 349 GLU A C 1
ATOM 2813 O O . GLU A 1 349 ? 46.608 34.936 -35.835 1.00 30.83 349 GLU A O 1
ATOM 2818 N N . LYS A 1 350 ? 48.850 34.979 -36.046 1.00 36.69 350 LYS A N 1
ATOM 2819 C CA . LYS A 1 350 ? 48.980 36.213 -36.819 1.00 36.69 350 LYS A CA 1
ATOM 2820 C C . LYS A 1 350 ? 48.689 35.910 -38.288 1.00 36.69 350 LYS A C 1
ATOM 2822 O O . LYS A 1 350 ? 49.433 35.146 -38.896 1.00 36.69 350 LYS A O 1
ATOM 2827 N N . THR A 1 351 ? 47.741 36.622 -38.889 1.00 33.91 351 THR A N 1
ATOM 2828 C CA . THR A 1 351 ? 47.722 36.850 -40.339 1.00 33.91 351 THR A CA 1
ATOM 2829 C C . THR A 1 351 ? 47.788 38.343 -40.632 1.00 33.91 351 THR A C 1
ATOM 2831 O O . THR A 1 351 ? 46.970 39.136 -40.176 1.00 33.91 351 THR A O 1
ATOM 2834 N N . SER A 1 352 ? 48.840 38.675 -41.372 1.00 31.62 352 SER A N 1
ATOM 2835 C CA . SER A 1 352 ? 49.169 39.938 -42.021 1.00 31.62 352 SER A CA 1
ATOM 2836 C C . SER A 1 352 ? 48.074 40.388 -42.992 1.00 31.62 352 SER A C 1
ATOM 2838 O O . SER A 1 352 ? 47.685 39.599 -43.845 1.00 31.62 352 SER A O 1
ATOM 2840 N N . ASN A 1 353 ? 47.684 41.664 -42.935 1.00 29.12 353 ASN A N 1
ATOM 2841 C CA . ASN A 1 353 ? 47.128 42.389 -44.079 1.00 29.12 353 ASN A CA 1
ATOM 2842 C C . ASN A 1 353 ? 48.124 43.491 -44.460 1.00 29.12 353 ASN A C 1
ATOM 2844 O O . ASN A 1 353 ? 48.493 44.311 -43.620 1.00 29.12 353 ASN A O 1
ATOM 2848 N N . VAL A 1 354 ? 48.564 43.450 -45.715 1.00 42.88 354 VAL A N 1
ATOM 2849 C CA . VAL A 1 354 ? 49.298 44.502 -46.423 1.00 42.88 354 VAL A CA 1
ATOM 2850 C C . VAL A 1 354 ? 48.302 45.125 -47.401 1.00 42.88 354 VAL A C 1
ATOM 2852 O O . VAL A 1 354 ? 47.507 44.394 -47.997 1.00 42.88 354 VAL A O 1
ATOM 2855 N N . GLU A 1 355 ? 48.325 46.456 -47.472 1.00 37.88 355 GLU A N 1
ATOM 2856 C CA . GLU A 1 355 ? 47.657 47.295 -48.480 1.00 37.88 355 GLU A CA 1
ATOM 2857 C C . GLU A 1 355 ? 48.141 47.021 -49.908 1.00 37.88 355 GLU A C 1
ATOM 2859 O O . GLU A 1 355 ? 49.347 46.725 -50.084 1.00 37.88 355 GLU A O 1
#

pLDDT: mean 70.91, std 19.71, range [25.28, 97.69]

Sequence (355 aa):
MFHFARYVIMRHIKVDSLGAGIPYPEAVNSRSPDLNMAVAKCQVALNRFSQCLQKEDLMIQELQKKALLFTKQIRDLRYGNMDLDKRLQKMEKKVDSGQSNTTERIEKVRYLWATVMETLTFLQKEREVVDSVVKGHVDLYTLDGTSVSVSIPQPLLQKVEKEMYKFPVGNVYEEGKLNMLTIIQLLTKALELLLHERRQVDKKGFKIDLQGLEGNTRFQNETLLGLKSLRQKLKCDDHISVTQSIAEKQLEWQLKWKNRLGQSPFRLIKDPNPALDLLPAMSPLSFTPATEEAYKKSVFCQYPALIPDSIKKNVQADEFLTVGKTLENEDYSTKTVTERTLKLATHSEKTSNVE

Organism: NCBI:txid129467

Secondary structure (DSSP, 8-state):
-HHHHHHHHHHHHHHHHHHHTPPP-GGGT---SSHHHHHHHHHHHHHHHHHHHHHHHHHHHHHHHHHHHHHHHHHHHHHHHHHHHHHHHHHHTTTTSTTSHHHHHHHHHHHHHHHHHHHHHHHHHHHHHHHHHHTTGGGG----GGG------HHHHHHHHHTGGG--PPPSEETTEE-HHHHHHHHHHHHHHHHHHHHHHHHHH----HHHHHHHHHHHHHHHHHHHHHHHHIIIIIHHHHHHHHHHHHHHHHHHHHHHHSS-HHHHTTS--TT---PPPPPP---SPPPHHHHHTSHHHHS-----GGGTTS----------------------PPP-PPPPP----------

InterPro domains:
  IPR026797 HAUS augmin-like complex subunit 6 [PTHR16151] (1-343)
  IPR028163 HAUS augmin-like complex subunit 6, N-terminal [PF14661] (1-114)

Radius of gyration: 42.32 Å; chains: 1; bounding box: 98×100×87 Å